Protein AF-A0A6A8G2B7-F1 (afdb_monomer_lite)

pLDDT: mean 93.0, std 5.1, range [70.31, 98.25]

InterPro domains:
  IPR003447 FemABX peptidyl transferase [PF02388] (2-217)
  IPR003447 FemABX peptidyl transferase [PS51191] (1-218)
  IPR016181 Acyl-CoA N-acyltransferase [SSF55729] (2-139)
  IPR016181 Acyl-CoA N-acyltransferase [SSF55729] (141-216)
  IPR050644 Peptidoglycan Glycine Bridge Synthesis [PTHR36174] (3-217)

Secondary structure (DSSP, 8-state):
-HHHHHHHHHTS-EEEEEEE-TTS-EEEEEEEEEEEETTTEEEEE-TT--EE-TT-HHHHHHHHHHHHHHHHHTTEEEEE-------EEE-TT--EEEE--THHHHHHHHTTT--------S--SSS--S-------TT--HHHHHHHS-HHHHHHHHHHHHTTEEEEEEPSTTHHHHHHHHHHHHHHHT-----HHHHHHHHHHHGGG--EEEEEE-

Structure (mmCIF, N/CA/C/O backbone):
data_AF-A0A6A8G2B7-F1
#
_entry.id   AF-A0A6A8G2B7-F1
#
loop_
_atom_site.group_PDB
_atom_site.id
_atom_site.type_symbol
_atom_site.label_atom_id
_atom_site.label_alt_id
_atom_site.label_comp_id
_atom_site.label_asym_id
_atom_site.label_entity_id
_atom_site.label_seq_id
_atom_site.pdbx_PDB_ins_code
_atom_site.Cartn_x
_atom_site.Cartn_y
_atom_site.Cartn_z
_atom_site.occupancy
_atom_site.B_iso_or_equiv
_atom_site.auth_seq_id
_atom_site.auth_comp_id
_atom_site.auth_asym_id
_atom_site.auth_atom_id
_atom_site.pdbx_PDB_model_num
ATOM 1 N N . MET A 1 1 ? -7.094 8.440 -4.771 1.00 77.88 1 MET A N 1
ATOM 2 C CA . MET A 1 1 ? -7.099 9.815 -5.342 1.00 77.88 1 MET A CA 1
ATOM 3 C C . MET A 1 1 ? -6.749 10.874 -4.299 1.00 77.88 1 MET A C 1
ATOM 5 O O . MET A 1 1 ? -6.189 11.907 -4.629 1.00 77.88 1 MET A O 1
ATOM 9 N N . GLU A 1 2 ? -7.046 10.606 -3.037 1.00 87.94 2 GLU A N 1
ATOM 10 C CA . GLU A 1 2 ? -6.889 11.454 -1.861 1.00 87.94 2 GLU A CA 1
ATOM 11 C C . GLU A 1 2 ? -5.441 11.920 -1.690 1.00 87.94 2 GLU A C 1
ATOM 13 O O . GLU A 1 2 ? -5.176 13.119 -1.672 1.00 87.94 2 GLU A O 1
ATOM 18 N N . LEU A 1 3 ? -4.489 10.978 -1.682 1.00 83.19 3 LEU A N 1
ATOM 19 C CA . LEU A 1 3 ? -3.063 11.292 -1.575 1.00 83.19 3 LEU A CA 1
ATOM 20 C C . LEU A 1 3 ? -2.560 12.153 -2.745 1.00 83.19 3 LEU A C 1
ATOM 22 O O . LEU A 1 3 ? -1.784 13.080 -2.525 1.00 83.19 3 LEU A O 1
ATOM 26 N N . TYR A 1 4 ? -3.022 11.875 -3.970 1.00 89.56 4 TYR A N 1
ATOM 27 C CA . TYR A 1 4 ? -2.704 12.679 -5.155 1.00 89.56 4 TYR A CA 1
ATOM 28 C C . TYR A 1 4 ? -3.208 14.117 -4.994 1.00 89.56 4 TYR A C 1
ATOM 30 O O . TYR A 1 4 ? -2.426 15.059 -5.106 1.00 89.56 4 TYR A O 1
ATOM 38 N N . ASN A 1 5 ? -4.490 14.281 -4.657 1.00 90.44 5 ASN A N 1
ATOM 39 C CA . ASN A 1 5 ? -5.112 15.588 -4.457 1.00 90.44 5 ASN A CA 1
ATOM 40 C C . ASN A 1 5 ? -4.405 16.379 -3.348 1.00 90.44 5 ASN A C 1
ATOM 42 O O . ASN A 1 5 ? -4.110 17.559 -3.521 1.00 90.44 5 ASN A O 1
ATOM 46 N N . TYR A 1 6 ? -4.086 15.723 -2.231 1.00 88.06 6 TYR A N 1
ATOM 47 C CA . TYR A 1 6 ? -3.381 16.338 -1.111 1.00 88.06 6 TYR A CA 1
ATOM 48 C C . TYR A 1 6 ? -1.980 16.821 -1.502 1.00 88.06 6 TYR A C 1
ATOM 50 O O . TYR A 1 6 ? -1.646 17.989 -1.311 1.00 88.06 6 TYR A O 1
ATOM 58 N N . ARG A 1 7 ? -1.162 15.942 -2.093 1.00 85.69 7 ARG A N 1
ATOM 59 C CA . ARG A 1 7 ? 0.214 16.271 -2.499 1.00 85.69 7 ARG A CA 1
ATOM 60 C C . ARG A 1 7 ? 0.252 17.365 -3.560 1.00 85.69 7 ARG A C 1
ATOM 62 O O . ARG A 1 7 ? 1.120 18.236 -3.497 1.00 85.69 7 ARG A O 1
ATOM 69 N N . ASN A 1 8 ? -0.707 17.360 -4.485 1.00 87.50 8 ASN A N 1
ATOM 70 C CA . ASN A 1 8 ? -0.773 18.372 -5.531 1.00 87.50 8 ASN A CA 1
ATOM 71 C C . ASN A 1 8 ? -1.335 19.710 -5.073 1.00 87.50 8 ASN A C 1
ATOM 73 O O . ASN A 1 8 ? -0.942 20.724 -5.632 1.00 87.50 8 ASN A O 1
ATOM 77 N N . LYS A 1 9 ? -2.165 19.743 -4.027 1.00 86.75 9 LYS A N 1
ATOM 78 C CA . LYS A 1 9 ? -2.567 21.000 -3.385 1.00 86.75 9 LYS A CA 1
ATOM 79 C C . LYS A 1 9 ? -1.389 21.710 -2.707 1.00 86.75 9 LYS A C 1
ATOM 81 O O 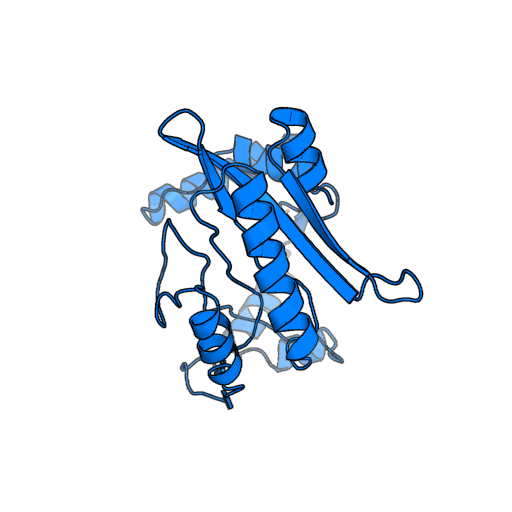. LYS A 1 9 ? -1.404 22.930 -2.606 1.00 86.75 9 LYS A O 1
ATOM 86 N N . ILE A 1 10 ? -0.407 20.954 -2.212 1.00 79.94 10 ILE A N 1
ATOM 87 C CA . ILE A 1 10 ? 0.711 21.505 -1.435 1.00 79.94 10 ILE A CA 1
ATOM 88 C C . ILE A 1 10 ? 1.881 21.881 -2.344 1.00 79.94 10 ILE A C 1
ATOM 90 O O . ILE A 1 10 ? 2.272 23.041 -2.368 1.00 79.94 10 ILE A O 1
ATOM 94 N N . ASN A 1 11 ? 2.420 20.918 -3.100 1.00 80.88 11 ASN A N 1
ATOM 95 C CA . ASN A 1 11 ? 3.683 21.103 -3.829 1.00 80.88 11 ASN A CA 1
ATOM 96 C C . ASN A 1 11 ? 3.643 20.654 -5.301 1.00 80.88 11 ASN A C 1
ATOM 98 O O . ASN A 1 11 ? 4.672 20.710 -5.967 1.00 80.88 11 ASN A O 1
ATOM 102 N N . HIS A 1 12 ? 2.503 20.185 -5.826 1.00 80.50 12 HIS A N 1
ATOM 103 C CA . HIS A 1 12 ? 2.426 19.582 -7.173 1.00 80.50 12 HIS A CA 1
ATOM 104 C C . HIS A 1 12 ? 3.392 18.393 -7.384 1.00 80.50 12 HIS A C 1
ATOM 106 O O . HIS A 1 12 ? 3.916 18.175 -8.474 1.00 80.50 12 HIS A O 1
ATOM 112 N N . GLU A 1 13 ? 3.623 17.614 -6.323 1.00 88.44 13 GLU A N 1
ATOM 113 C CA . GLU A 1 13 ? 4.613 16.527 -6.267 1.00 88.44 13 GLU A CA 1
ATOM 114 C C . GLU A 1 13 ? 4.018 15.127 -6.511 1.00 88.44 13 GLU A C 1
ATOM 116 O O . GLU A 1 13 ? 4.661 14.122 -6.206 1.00 88.44 13 GLU A O 1
ATOM 121 N N . ALA A 1 14 ? 2.784 15.015 -7.004 1.00 93.94 14 ALA A N 1
ATOM 122 C CA . ALA A 1 14 ? 2.148 13.732 -7.289 1.00 93.94 14 ALA A CA 1
ATOM 123 C C . ALA A 1 14 ? 1.690 13.614 -8.743 1.00 93.94 14 ALA A C 1
ATOM 125 O O . ALA A 1 14 ? 1.138 14.538 -9.336 1.00 93.94 14 ALA A O 1
ATOM 126 N N . HIS A 1 15 ? 1.860 12.417 -9.294 1.00 95.38 15 HIS A N 1
ATOM 127 C CA . HIS A 1 15 ? 1.539 12.093 -10.678 1.00 95.38 15 HIS A CA 1
ATOM 128 C C . HIS A 1 15 ? 0.676 10.841 -10.723 1.00 95.38 15 HIS A C 1
ATOM 130 O O . HIS A 1 15 ? 0.899 9.901 -9.962 1.00 95.38 15 HIS A O 1
ATOM 136 N N . ILE A 1 16 ? -0.284 10.809 -11.641 1.00 95.50 16 ILE A N 1
ATOM 137 C CA . ILE A 1 16 ? -1.000 9.585 -11.994 1.00 95.50 16 ILE A CA 1
ATOM 138 C C . ILE A 1 16 ? -0.600 9.241 -13.417 1.00 95.50 16 ILE A C 1
ATOM 140 O O . ILE A 1 16 ? -0.826 10.019 -14.341 1.00 95.50 16 ILE A O 1
ATOM 144 N N . VAL A 1 17 ? 0.006 8.071 -13.575 1.00 96.69 17 VAL A N 1
ATOM 145 C CA . VAL A 1 17 ? 0.370 7.515 -14.877 1.00 96.69 17 VAL A CA 1
ATOM 146 C C . VAL A 1 17 ? -0.381 6.208 -15.086 1.00 96.69 17 VAL A C 1
ATOM 148 O O . VAL A 1 17 ? -0.750 5.531 -14.127 1.00 96.69 17 VAL A O 1
ATOM 151 N N . GLY A 1 18 ? -0.622 5.844 -16.338 1.00 97.19 18 GLY A N 1
ATOM 152 C CA . GLY A 1 18 ? -1.352 4.631 -16.667 1.00 97.19 18 GLY A CA 1
ATOM 153 C C . GLY A 1 18 ? -1.225 4.263 -18.133 1.00 97.19 18 GLY A C 1
ATOM 154 O O . GLY A 1 18 ? -0.723 5.045 -18.939 1.00 97.19 18 GLY A O 1
ATOM 155 N N . VAL A 1 19 ? -1.686 3.062 -18.460 1.00 98.19 19 VAL A N 1
ATOM 156 C CA . VAL A 1 19 ? -1.744 2.551 -19.831 1.00 98.19 19 VAL A CA 1
ATOM 157 C C . VAL A 1 19 ? -3.198 2.330 -20.184 1.00 98.19 19 VAL A C 1
ATOM 159 O O . VAL A 1 19 ? -3.960 1.785 -19.381 1.00 98.19 19 VAL A O 1
ATOM 162 N N . LYS A 1 20 ? -3.567 2.756 -21.388 1.00 98.12 20 LYS A N 1
ATOM 163 C CA . LYS A 1 20 ? -4.867 2.470 -21.974 1.00 98.12 20 LYS A CA 1
ATOM 164 C C . LYS A 1 20 ? -4.712 1.539 -23.164 1.00 98.12 20 LYS A C 1
ATOM 166 O O . LYS A 1 20 ? -3.722 1.641 -23.884 1.00 98.12 20 LYS A O 1
ATOM 171 N N . ASN A 1 21 ? -5.673 0.645 -23.346 1.00 96.38 21 ASN A N 1
ATOM 172 C CA . ASN A 1 21 ? -5.757 -0.176 -24.550 1.00 96.38 21 ASN A CA 1
ATOM 173 C C . ASN A 1 21 ? -6.402 0.607 -25.713 1.00 96.38 21 ASN A C 1
ATOM 175 O O . ASN A 1 21 ? -6.828 1.753 -25.550 1.00 96.38 21 ASN A O 1
ATOM 179 N N . ASP A 1 22 ? -6.530 -0.036 -26.874 1.00 96.25 22 ASP A N 1
ATOM 180 C CA . ASP A 1 22 ? -7.120 0.563 -28.082 1.00 96.25 22 ASP A CA 1
ATOM 181 C C . ASP A 1 22 ? -8.599 0.956 -27.913 1.00 96.25 22 ASP A C 1
ATOM 183 O O . ASP A 1 22 ? -9.113 1.805 -28.638 1.00 96.25 22 ASP A O 1
ATOM 187 N N . LYS A 1 23 ? -9.286 0.380 -26.919 1.00 97.38 23 LYS A N 1
ATOM 188 C CA . LYS A 1 23 ? -10.662 0.727 -26.537 1.00 97.38 23 LYS A CA 1
ATOM 189 C C . LYS A 1 23 ? -10.731 1.890 -25.541 1.00 97.38 23 LYS A C 1
ATOM 191 O O . LYS A 1 23 ? -11.810 2.197 -25.043 1.00 97.38 23 LYS A O 1
ATOM 196 N N . ASN A 1 24 ? -9.603 2.548 -25.254 1.00 96.69 24 ASN A N 1
ATOM 197 C CA . ASN A 1 24 ? -9.477 3.642 -24.286 1.00 96.69 24 ASN A CA 1
ATOM 198 C C . ASN A 1 24 ? -9.749 3.217 -22.822 1.00 96.69 24 ASN A C 1
ATOM 200 O O . ASN A 1 24 ? -9.959 4.071 -21.956 1.00 96.69 24 ASN A O 1
ATOM 204 N N . GLU A 1 25 ? -9.702 1.914 -22.527 1.00 97.81 25 GLU A N 1
ATOM 205 C CA . GLU A 1 25 ? -9.871 1.350 -21.183 1.00 97.81 25 GLU A CA 1
ATOM 206 C C . GLU A 1 25 ? -8.531 1.354 -20.440 1.00 97.81 25 GLU A C 1
ATOM 208 O O . GLU A 1 25 ? -7.495 1.022 -21.016 1.00 97.81 25 GLU A O 1
ATOM 213 N N . VAL A 1 26 ? -8.533 1.717 -19.155 1.00 97.75 26 VAL A N 1
ATOM 214 C CA . VAL A 1 26 ? -7.319 1.731 -18.323 1.00 97.75 26 VAL A CA 1
ATOM 215 C C . VAL A 1 26 ? -6.954 0.300 -17.923 1.00 97.75 26 VAL A C 1
ATOM 217 O O . VAL A 1 26 ? -7.686 -0.331 -17.169 1.00 97.75 26 VAL A O 1
ATOM 220 N N . ILE A 1 27 ? -5.803 -0.185 -18.395 1.00 98.00 27 ILE A N 1
ATOM 221 C CA . ILE A 1 27 ? -5.295 -1.546 -18.131 1.00 98.00 27 ILE A CA 1
ATOM 222 C C . ILE A 1 27 ? -4.102 -1.572 -17.164 1.00 98.00 27 ILE A C 1
ATOM 224 O O . ILE A 1 27 ? -3.706 -2.630 -16.686 1.00 98.00 27 ILE A O 1
ATOM 228 N N . ALA A 1 28 ? -3.530 -0.408 -16.853 1.00 98.06 28 ALA A N 1
ATOM 229 C CA . ALA A 1 28 ? -2.538 -0.242 -15.797 1.00 98.06 28 ALA A CA 1
ATOM 230 C C . ALA A 1 28 ? -2.607 1.173 -15.220 1.00 98.06 28 ALA A C 1
ATOM 232 O O . ALA A 1 28 ? -2.871 2.128 -15.955 1.00 98.06 28 ALA A O 1
ATOM 233 N N . ALA A 1 29 ? -2.315 1.326 -13.929 1.00 97.62 29 ALA A N 1
ATOM 234 C CA . ALA A 1 29 ? -2.273 2.621 -13.257 1.00 97.62 29 ALA A CA 1
ATOM 235 C C . ALA A 1 29 ? -1.215 2.658 -12.146 1.00 97.62 29 ALA A C 1
ATOM 237 O O . ALA A 1 29 ? -0.922 1.654 -11.495 1.00 97.62 29 ALA A O 1
ATOM 238 N N . CYS A 1 30 ? -0.648 3.834 -11.891 1.00 97.38 30 CYS A N 1
ATOM 239 C CA . CYS A 1 30 ? 0.284 4.051 -10.795 1.00 97.38 30 CYS A CA 1
ATOM 240 C C . CYS A 1 30 ? 0.201 5.484 -10.277 1.00 97.38 30 CYS A C 1
ATOM 242 O O . CYS A 1 30 ? 0.243 6.442 -11.052 1.00 97.38 30 CYS A O 1
ATOM 244 N N . LEU A 1 31 ? 0.113 5.608 -8.953 1.00 96.00 31 LEU A N 1
ATOM 245 C CA . LEU A 1 31 ? 0.344 6.857 -8.249 1.00 96.00 31 LEU A CA 1
ATOM 246 C C . LEU A 1 31 ? 1.841 6.982 -7.972 1.00 96.00 31 LEU A C 1
ATOM 248 O O . LEU A 1 31 ? 2.428 6.120 -7.325 1.00 96.00 31 LEU A O 1
ATOM 252 N N . LEU A 1 32 ? 2.439 8.074 -8.425 1.00 96.38 32 LEU A N 1
ATOM 253 C CA . LEU A 1 32 ? 3.822 8.413 -8.135 1.00 96.38 32 LEU A CA 1
ATOM 254 C C . LEU A 1 32 ? 3.858 9.661 -7.265 1.00 96.38 32 LEU A C 1
ATOM 256 O O . LEU A 1 32 ? 3.094 10.597 -7.495 1.00 96.38 32 LEU A O 1
ATOM 260 N N . THR A 1 33 ? 4.789 9.711 -6.321 1.00 95.19 33 THR A N 1
ATOM 261 C CA . THR A 1 33 ? 5.226 10.982 -5.733 1.00 95.19 33 THR A CA 1
ATOM 262 C C . THR A 1 33 ? 6.669 11.253 -6.092 1.00 95.19 33 THR A C 1
ATOM 264 O O . THR A 1 33 ? 7.461 10.316 -6.194 1.00 95.19 33 THR A O 1
ATOM 267 N N . GLU A 1 34 ? 7.019 12.522 -6.210 1.00 94.81 34 GLU A N 1
ATOM 268 C CA . GLU A 1 34 ? 8.389 12.985 -6.383 1.00 94.81 34 GLU A CA 1
ATOM 269 C C . GLU A 1 34 ? 8.889 13.734 -5.148 1.00 94.81 34 GLU A C 1
ATOM 271 O O . GLU A 1 34 ? 8.115 14.304 -4.383 1.00 94.81 34 GLU A O 1
ATOM 276 N N . ALA A 1 35 ? 10.205 13.735 -4.961 1.00 92.44 35 ALA A N 1
ATOM 277 C CA . ALA A 1 35 ? 10.870 14.592 -3.993 1.00 92.44 35 ALA A CA 1
ATOM 278 C C . ALA A 1 35 ? 12.220 15.062 -4.541 1.00 92.44 35 ALA A C 1
ATOM 280 O O . ALA A 1 35 ? 12.931 14.329 -5.236 1.00 92.44 35 ALA A O 1
ATOM 281 N N . ARG A 1 36 ? 12.562 16.316 -4.238 1.00 93.25 36 ARG A N 1
ATOM 282 C CA . ARG A 1 36 ? 13.746 17.003 -4.765 1.00 93.25 36 ARG A CA 1
ATOM 283 C C . ARG A 1 36 ? 15.037 16.447 -4.162 1.00 93.25 36 ARG A C 1
ATOM 285 O O . ARG A 1 36 ? 15.159 16.305 -2.949 1.00 93.25 36 ARG A O 1
ATOM 292 N N . ILE A 1 37 ? 16.027 16.213 -5.017 1.00 92.69 37 ILE A N 1
ATOM 293 C CA . ILE A 1 37 ? 17.406 15.846 -4.666 1.00 92.69 37 ILE A CA 1
ATOM 294 C C . ILE A 1 37 ? 18.384 16.646 -5.530 1.00 92.69 37 ILE A C 1
ATOM 296 O O . ILE A 1 37 ? 18.026 17.138 -6.597 1.00 92.69 37 ILE A O 1
ATOM 300 N N . PHE A 1 38 ? 19.623 16.817 -5.065 1.00 89.44 38 PHE A N 1
ATOM 301 C CA . PHE A 1 38 ? 20.698 17.486 -5.819 1.00 89.44 38 PHE A CA 1
ATOM 302 C C . PHE A 1 38 ? 20.264 18.780 -6.531 1.00 89.44 38 PHE A C 1
ATOM 304 O O . PHE A 1 38 ? 20.442 18.947 -7.735 1.00 89.44 38 PHE A O 1
ATOM 311 N N . LYS A 1 39 ? 19.662 19.702 -5.772 1.00 87.75 39 LYS A N 1
ATOM 312 C CA . LYS A 1 39 ? 19.135 21.006 -6.211 1.00 87.75 39 LYS A CA 1
ATOM 313 C C . LYS A 1 39 ? 18.062 21.002 -7.297 1.00 87.75 39 LYS A C 1
ATOM 315 O O . LYS A 1 39 ? 17.189 21.831 -7.182 1.00 87.75 39 LYS A O 1
ATOM 320 N N . PHE A 1 40 ? 18.056 20.211 -8.355 1.00 89.94 40 PHE A N 1
ATOM 321 C CA . PHE A 1 40 ? 17.006 20.310 -9.395 1.00 89.94 40 PHE A CA 1
ATOM 322 C C . PHE A 1 40 ? 16.578 18.961 -9.958 1.00 89.94 40 PHE A C 1
ATOM 324 O O . PHE A 1 40 ? 15.692 18.901 -10.813 1.00 89.94 40 PHE A O 1
ATOM 331 N N . TYR A 1 41 ? 17.194 17.900 -9.453 1.00 96.00 41 TYR A N 1
ATOM 332 C CA . TYR A 1 41 ? 16.825 16.534 -9.732 1.00 96.00 41 TYR A CA 1
ATOM 333 C C . TYR A 1 41 ? 15.768 16.050 -8.745 1.00 96.00 41 TYR A C 1
ATOM 335 O O . TYR A 1 41 ? 15.458 16.705 -7.745 1.00 96.00 41 TYR A O 1
ATOM 343 N N . LYS A 1 42 ? 15.193 14.891 -9.044 1.00 96.12 42 LYS A N 1
ATOM 344 C CA . LYS A 1 42 ? 14.145 14.282 -8.232 1.00 96.12 42 LYS A CA 1
ATOM 345 C C . LYS A 1 42 ? 14.391 12.789 -8.084 1.00 96.12 42 LYS A C 1
ATOM 347 O O . LYS A 1 42 ? 15.037 12.178 -8.935 1.00 96.12 42 LYS A O 1
ATOM 352 N N . TYR A 1 43 ? 13.860 12.193 -7.030 1.00 95.88 43 TYR A N 1
ATOM 353 C CA . TYR A 1 43 ? 13.559 10.765 -7.035 1.00 95.88 43 TYR A CA 1
ATOM 354 C C . TYR A 1 43 ? 12.050 10.576 -6.983 1.00 95.88 43 TYR A C 1
ATOM 356 O O . TYR A 1 43 ? 11.325 11.458 -6.521 1.00 95.88 43 TYR A O 1
ATOM 364 N N . PHE A 1 44 ? 11.592 9.430 -7.472 1.00 96.94 44 PHE A N 1
ATOM 365 C CA . PHE A 1 44 ? 10.179 9.073 -7.495 1.00 96.94 44 PHE A CA 1
ATOM 366 C C . PHE A 1 44 ? 9.911 7.832 -6.646 1.00 96.94 44 PHE A C 1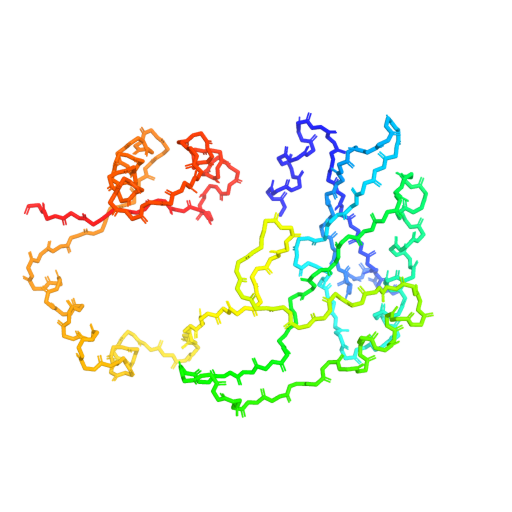
ATOM 368 O O . PHE A 1 44 ? 10.805 7.014 -6.419 1.00 96.94 44 PHE A O 1
ATOM 375 N N . TYR A 1 45 ? 8.669 7.671 -6.203 1.00 95.88 45 TYR A N 1
ATOM 376 C CA . TYR A 1 45 ? 8.220 6.511 -5.438 1.00 95.88 45 TYR A CA 1
ATOM 377 C C . TYR A 1 45 ? 6.792 6.112 -5.824 1.00 95.88 45 TYR A C 1
ATOM 379 O O . TYR A 1 45 ? 5.938 6.988 -5.972 1.00 95.88 45 TYR A O 1
ATOM 387 N N . SER A 1 46 ? 6.547 4.808 -6.003 1.00 94.94 46 SER A N 1
ATOM 388 C CA . SER A 1 46 ? 5.293 4.269 -6.554 1.00 94.94 46 SER A CA 1
ATOM 389 C C . SER A 1 46 ? 4.226 3.861 -5.538 1.00 94.94 46 SER A C 1
ATOM 391 O O . SER A 1 46 ? 3.156 3.421 -5.957 1.00 94.94 46 SER A O 1
ATOM 393 N N . HIS A 1 47 ? 4.491 3.981 -4.230 1.00 90.38 47 HIS A N 1
ATOM 394 C CA . HIS A 1 47 ? 3.535 3.695 -3.147 1.00 90.38 47 HIS A CA 1
ATOM 395 C C . HIS A 1 47 ? 2.742 2.394 -3.343 1.00 90.38 47 HIS A C 1
ATOM 397 O O . HIS A 1 47 ? 1.526 2.434 -3.523 1.00 90.38 47 HIS A O 1
ATOM 403 N N . ARG A 1 48 ? 3.410 1.234 -3.324 1.00 93.06 48 ARG A N 1
ATOM 404 C CA . ARG A 1 48 ? 2.796 -0.091 -3.566 1.00 93.06 48 ARG A CA 1
ATOM 405 C C . ARG A 1 48 ? 2.272 -0.338 -4.985 1.00 93.06 48 ARG A C 1
ATOM 407 O O . ARG A 1 48 ? 1.741 -1.413 -5.264 1.00 93.06 48 ARG A O 1
ATOM 414 N N . GLY A 1 49 ? 2.432 0.617 -5.896 1.00 94.06 49 GLY A N 1
ATOM 415 C CA . GLY A 1 49 ? 2.167 0.452 -7.320 1.00 94.06 49 GLY A CA 1
ATOM 416 C C . GLY A 1 49 ? 3.383 -0.061 -8.106 1.00 94.06 49 GLY A C 1
ATOM 417 O O . GLY A 1 49 ? 4.476 -0.185 -7.548 1.00 94.06 49 GLY A O 1
ATOM 418 N N . PRO A 1 50 ? 3.228 -0.291 -9.420 1.00 96.62 50 PRO A N 1
ATOM 419 C CA . PRO A 1 50 ? 2.007 -0.074 -10.198 1.00 96.62 50 PRO A CA 1
ATOM 420 C C . PRO A 1 50 ? 0.967 -1.193 -10.031 1.00 96.62 50 PRO A C 1
ATOM 422 O O . PRO A 1 50 ? 1.307 -2.329 -9.698 1.00 96.62 50 PRO A O 1
ATOM 425 N N . LEU A 1 51 ? -0.297 -0.850 -10.293 1.00 96.62 51 LEU A N 1
ATOM 426 C CA . LEU A 1 51 ? -1.427 -1.773 -10.385 1.00 96.62 51 LEU A CA 1
ATOM 427 C C . LEU A 1 51 ? -1.630 -2.156 -11.852 1.00 96.62 51 LEU A C 1
ATOM 429 O O . LEU A 1 51 ? -1.990 -1.309 -12.671 1.00 96.62 51 LEU A O 1
ATOM 433 N N . LEU A 1 52 ? -1.359 -3.416 -12.176 1.00 96.06 52 LEU A N 1
ATOM 434 C CA . LEU A 1 52 ? -1.502 -4.010 -13.504 1.00 96.06 52 LEU A CA 1
ATOM 435 C C . LEU A 1 52 ? -1.533 -5.536 -13.378 1.00 96.06 52 LEU A C 1
ATOM 437 O O . LEU A 1 52 ? -1.199 -6.073 -12.319 1.00 96.06 52 LEU A O 1
ATOM 441 N N . ASP A 1 53 ? -1.911 -6.226 -14.451 1.00 95.06 53 ASP A N 1
ATOM 442 C CA . ASP A 1 53 ? -1.814 -7.683 -14.501 1.00 95.06 53 ASP A CA 1
ATOM 443 C C . ASP A 1 53 ? -0.353 -8.121 -14.678 1.00 95.06 53 ASP A C 1
ATOM 445 O O . ASP A 1 53 ? 0.245 -7.962 -15.742 1.00 95.06 53 ASP A O 1
ATOM 449 N N . TYR A 1 54 ? 0.233 -8.674 -13.615 1.00 93.56 54 TYR A N 1
ATOM 450 C CA . TYR A 1 54 ? 1.617 -9.143 -13.623 1.00 93.56 54 TYR A CA 1
ATOM 451 C C . TYR A 1 54 ? 1.817 -10.482 -14.345 1.00 93.56 54 TYR A C 1
ATOM 453 O O . TYR A 1 54 ? 2.965 -10.878 -14.560 1.00 93.56 54 TYR A O 1
ATOM 461 N N . PHE A 1 55 ? 0.737 -11.158 -14.751 1.00 91.50 55 PHE A N 1
ATOM 462 C CA . PHE A 1 55 ? 0.807 -12.314 -15.644 1.00 91.50 55 PHE A CA 1
ATOM 463 C C . PHE A 1 55 ? 0.964 -11.899 -17.115 1.00 91.50 55 PHE A C 1
ATOM 465 O O . PHE A 1 55 ? 1.527 -12.660 -17.905 1.00 91.50 55 PHE A O 1
ATOM 472 N N . ASP A 1 56 ? 0.571 -10.675 -17.485 1.00 94.88 56 ASP A N 1
ATOM 473 C CA . ASP A 1 56 ? 0.838 -10.115 -18.810 1.00 94.88 56 ASP A CA 1
ATOM 474 C C . ASP A 1 56 ? 2.254 -9.517 -18.877 1.00 94.88 56 ASP A C 1
ATOM 476 O O . ASP A 1 56 ? 2.498 -8.326 -18.661 1.00 94.88 56 ASP A O 1
ATOM 480 N N . ALA A 1 57 ? 3.223 -10.360 -19.236 1.00 92.81 57 ALA A N 1
ATOM 481 C CA . ALA A 1 57 ? 4.619 -9.953 -19.372 1.00 92.81 57 ALA A CA 1
ATOM 482 C C . ALA A 1 57 ? 4.834 -8.804 -20.381 1.00 92.81 57 ALA A C 1
ATOM 484 O O . ALA A 1 57 ? 5.773 -8.017 -20.216 1.00 92.81 57 ALA A O 1
ATOM 485 N N . LYS A 1 58 ? 3.989 -8.683 -21.419 1.00 94.94 58 LYS A N 1
ATOM 486 C CA . LYS A 1 58 ? 4.102 -7.594 -22.402 1.00 94.94 58 LYS A CA 1
ATOM 487 C C . LYS A 1 58 ? 3.690 -6.276 -21.762 1.00 94.94 58 LYS A C 1
ATOM 489 O O . LYS A 1 58 ? 4.446 -5.309 -21.870 1.00 94.94 58 LYS A O 1
ATOM 494 N N . LEU A 1 59 ? 2.559 -6.259 -21.056 1.00 96.94 59 LEU A N 1
ATOM 495 C CA . LEU A 1 59 ? 2.086 -5.083 -20.330 1.00 96.94 59 LEU A CA 1
ATOM 496 C C . LEU A 1 59 ? 3.074 -4.657 -19.242 1.00 96.94 59 LEU A C 1
ATOM 498 O O . LEU A 1 59 ? 3.418 -3.479 -19.174 1.00 96.94 59 LEU A O 1
ATOM 502 N N . VAL A 1 60 ? 3.588 -5.596 -18.441 1.00 96.44 60 VAL A N 1
ATOM 503 C CA . VAL A 1 60 ? 4.585 -5.294 -17.399 1.00 96.44 60 VAL A CA 1
ATOM 504 C C . VAL A 1 60 ? 5.825 -4.651 -18.029 1.00 96.44 60 VAL A C 1
ATOM 506 O O . VAL A 1 60 ? 6.249 -3.570 -17.624 1.00 96.44 60 VAL A O 1
ATOM 509 N N . CYS A 1 61 ? 6.410 -5.285 -19.049 1.00 96.25 61 CYS A N 1
ATOM 510 C CA . CYS A 1 61 ? 7.616 -4.774 -19.701 1.00 96.25 61 CYS A CA 1
ATOM 511 C C . CYS A 1 61 ? 7.382 -3.395 -20.335 1.00 96.25 61 CYS A C 1
ATOM 513 O O . CYS A 1 61 ? 8.223 -2.504 -20.201 1.00 96.25 61 CYS A O 1
ATOM 515 N N . TYR A 1 62 ? 6.235 -3.205 -20.992 1.00 97.50 62 TYR A N 1
ATOM 516 C CA . TYR A 1 62 ? 5.839 -1.923 -21.567 1.00 97.50 62 TYR A CA 1
ATOM 517 C C . TYR A 1 62 ? 5.713 -0.842 -20.488 1.00 97.50 62 TYR A C 1
ATOM 519 O O . TYR A 1 62 ? 6.376 0.191 -20.580 1.00 97.50 62 TYR A O 1
ATOM 527 N N . PHE A 1 63 ? 4.940 -1.107 -19.431 1.00 98.25 63 PHE A N 1
ATOM 528 C CA . PHE A 1 63 ? 4.689 -0.155 -18.353 1.00 98.25 63 PHE A CA 1
ATOM 529 C C . PHE A 1 63 ? 5.990 0.331 -17.717 1.00 98.25 63 PHE A C 1
ATOM 531 O O . PHE A 1 63 ? 6.217 1.532 -17.613 1.00 98.25 63 PHE A O 1
ATOM 538 N N . PHE A 1 64 ? 6.873 -0.589 -17.321 1.00 98.12 64 PHE A N 1
ATOM 539 C CA . PHE A 1 64 ? 8.120 -0.230 -16.647 1.00 98.12 64 PHE A CA 1
ATOM 540 C C . PHE A 1 64 ? 9.120 0.474 -17.583 1.00 98.12 64 PHE A C 1
ATOM 542 O O . PHE A 1 64 ? 9.849 1.359 -17.141 1.00 98.12 64 PHE A O 1
ATOM 549 N N . LYS A 1 65 ? 9.133 0.165 -18.889 1.00 98.00 65 LYS A N 1
ATOM 550 C CA . LYS A 1 65 ? 9.945 0.915 -19.865 1.00 98.00 65 LYS A CA 1
ATOM 551 C C . LYS A 1 65 ? 9.452 2.350 -20.042 1.00 98.00 65 LYS A C 1
ATOM 553 O O . LYS A 1 65 ? 10.260 3.279 -20.015 1.00 98.00 65 LYS A O 1
ATOM 558 N N . GLU A 1 66 ? 8.147 2.536 -20.222 1.00 98.25 66 GLU A N 1
ATOM 559 C CA . GLU A 1 66 ? 7.556 3.871 -20.362 1.00 98.25 66 GLU A CA 1
ATOM 560 C C . GLU A 1 66 ? 7.648 4.668 -19.059 1.00 98.25 66 GLU A C 1
ATOM 562 O O . GLU A 1 66 ? 7.910 5.872 -19.089 1.00 98.25 66 GLU A O 1
ATOM 567 N N . LEU A 1 67 ? 7.549 3.995 -17.910 1.00 98.19 67 LEU A N 1
ATOM 568 C CA . LEU A 1 67 ? 7.797 4.6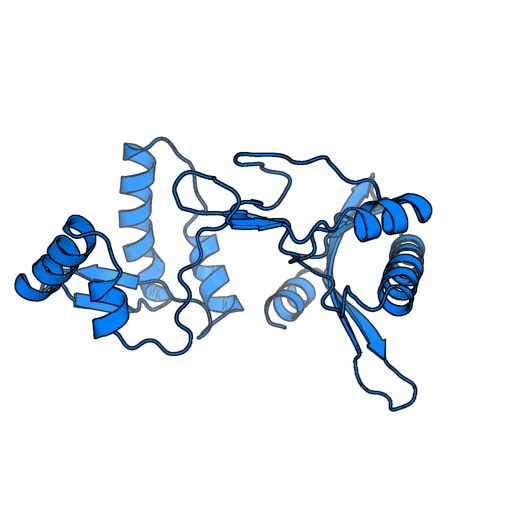01 -16.609 1.00 98.19 67 LEU A CA 1
ATOM 569 C C . LEU A 1 67 ? 9.216 5.172 -16.546 1.00 98.19 67 LEU A C 1
ATOM 571 O O . LEU A 1 67 ? 9.363 6.359 -16.282 1.00 98.19 67 LEU A O 1
ATOM 575 N N . SER A 1 68 ? 10.258 4.399 -16.868 1.00 97.62 68 SER A N 1
ATOM 576 C CA . SER A 1 68 ? 11.639 4.909 -16.897 1.00 97.62 68 SER A CA 1
ATOM 577 C C . SER A 1 68 ? 11.806 6.146 -17.791 1.00 97.62 68 SER A C 1
ATOM 579 O O . SER A 1 68 ? 12.473 7.106 -17.396 1.00 97.62 68 SER A O 1
ATOM 581 N N . LYS A 1 69 ? 11.157 6.180 -18.965 1.00 97.94 69 LYS A N 1
ATOM 582 C CA . LYS A 1 69 ? 11.163 7.361 -19.851 1.00 97.94 69 LYS A CA 1
ATOM 583 C C . LYS A 1 69 ? 10.475 8.565 -19.208 1.00 97.94 69 LYS A C 1
ATOM 585 O O . LYS A 1 69 ? 10.995 9.679 -19.284 1.00 97.94 69 LYS A O 1
ATOM 590 N N . PHE A 1 70 ? 9.329 8.351 -18.560 1.00 97.94 70 PHE A N 1
ATOM 591 C CA . PHE A 1 70 ? 8.616 9.389 -17.821 1.00 97.94 70 PHE A CA 1
ATOM 592 C C . PHE A 1 70 ? 9.489 9.974 -16.703 1.00 97.94 70 PHE A C 1
ATOM 594 O O . PHE A 1 70 ? 9.597 11.195 -16.589 1.00 97.94 70 PHE A O 1
ATOM 601 N N . ILE A 1 71 ? 10.166 9.125 -15.924 1.00 97.06 71 ILE A N 1
ATOM 602 C CA . ILE A 1 71 ? 11.073 9.552 -14.849 1.00 97.06 71 ILE A CA 1
ATOM 603 C C . ILE A 1 71 ? 12.218 10.399 -15.406 1.00 97.06 71 ILE A C 1
ATOM 605 O O . ILE A 1 71 ? 12.451 11.507 -14.921 1.00 97.06 71 ILE A O 1
ATOM 609 N N . TYR A 1 72 ? 12.873 9.936 -16.472 1.00 96.44 72 TYR A N 1
ATOM 610 C CA . TYR A 1 72 ? 13.959 10.671 -17.119 1.00 96.44 72 TYR A CA 1
ATOM 611 C C . TYR A 1 72 ? 13.51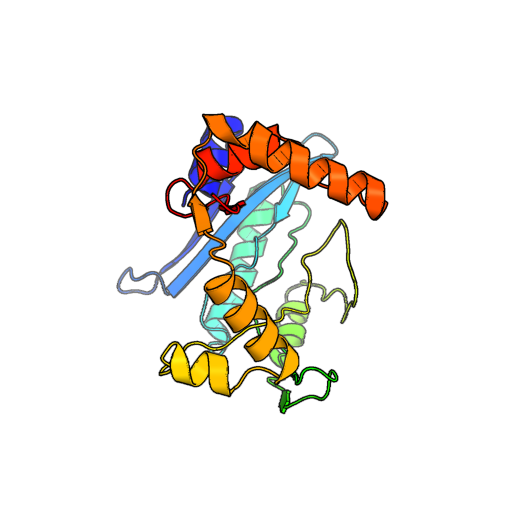2 12.053 -17.624 1.00 96.44 72 TYR A C 1
ATOM 613 O O . TYR A 1 72 ? 14.137 13.068 -17.307 1.00 96.44 72 TYR A O 1
ATOM 621 N N . LYS A 1 73 ? 12.375 12.124 -18.334 1.00 97.06 73 LYS A N 1
ATOM 622 C CA . LYS A 1 73 ? 11.809 13.384 -18.854 1.00 97.06 73 LYS A CA 1
ATOM 623 C C . LYS A 1 73 ? 11.502 14.398 -17.743 1.00 97.06 73 LYS A C 1
ATOM 625 O O . LYS A 1 73 ? 11.591 15.601 -17.972 1.00 97.06 73 LYS A O 1
ATOM 630 N N . ASN A 1 74 ? 11.189 13.923 -16.537 1.00 95.62 74 ASN A N 1
ATOM 631 C CA . ASN A 1 74 ? 10.871 14.751 -15.373 1.00 95.62 74 ASN A CA 1
ATOM 632 C C . ASN A 1 74 ? 12.071 14.996 -14.435 1.00 95.62 74 ASN A C 1
ATOM 634 O O . ASN A 1 74 ? 11.879 15.326 -13.263 1.00 95.62 74 ASN A O 1
ATOM 638 N N . ARG A 1 75 ? 13.313 14.877 -14.938 1.00 96.19 75 ARG A N 1
ATOM 639 C CA . ARG A 1 75 ? 14.563 15.073 -14.168 1.00 96.19 75 ARG A CA 1
ATOM 640 C C . ARG A 1 75 ? 14.700 14.110 -12.980 1.00 96.19 75 ARG A C 1
ATOM 642 O O . ARG A 1 75 ? 15.313 14.443 -11.963 1.00 96.19 75 ARG A O 1
ATOM 649 N N . GLY A 1 76 ? 14.112 12.923 -13.092 1.00 97.06 76 GLY A N 1
ATOM 650 C CA . GLY A 1 76 ? 14.261 11.861 -12.111 1.00 97.06 76 GLY A CA 1
ATOM 651 C C . GLY A 1 76 ? 15.607 11.150 -12.250 1.00 97.06 76 GLY A C 1
ATOM 652 O O . GLY A 1 76 ? 16.002 10.779 -13.351 1.00 97.06 76 GLY A O 1
ATOM 653 N N . VAL A 1 77 ? 16.304 10.952 -11.131 1.00 96.88 77 VAL A N 1
ATOM 654 C CA . VAL A 1 77 ? 17.574 10.202 -11.062 1.00 96.88 77 VAL A CA 1
ATOM 655 C C . VAL A 1 77 ? 17.305 8.716 -10.869 1.00 96.88 77 VAL A C 1
ATOM 657 O O . VAL A 1 77 ? 17.959 7.880 -11.481 1.00 96.88 77 VAL A O 1
ATOM 660 N N . PHE A 1 78 ? 16.334 8.382 -10.018 1.00 96.00 78 PHE A N 1
ATOM 661 C CA . PHE A 1 78 ? 15.887 7.014 -9.790 1.00 96.00 78 PHE A CA 1
ATOM 662 C C . PHE A 1 78 ? 14.423 6.987 -9.345 1.00 96.00 78 PHE A C 1
ATOM 664 O O . PHE A 1 78 ? 13.851 8.003 -8.935 1.00 96.00 78 PHE A O 1
ATOM 671 N N . ILE A 1 79 ? 13.832 5.798 -9.403 1.00 96.94 79 ILE A N 1
ATOM 672 C CA . ILE A 1 79 ? 12.512 5.505 -8.857 1.00 96.94 79 ILE A CA 1
ATOM 673 C C . ILE A 1 79 ? 12.597 4.303 -7.914 1.00 96.94 79 ILE A C 1
ATOM 675 O O . ILE A 1 79 ? 13.274 3.318 -8.207 1.00 96.94 79 ILE A O 1
ATOM 679 N N . LEU A 1 80 ? 11.896 4.390 -6.787 1.00 96.12 80 LEU A N 1
ATOM 680 C CA . LEU A 1 80 ? 11.635 3.266 -5.896 1.00 96.12 80 LEU A CA 1
ATOM 681 C C . LEU A 1 80 ? 10.282 2.657 -6.261 1.00 96.12 80 LEU A C 1
ATOM 683 O O . LEU A 1 80 ? 9.279 3.370 -6.321 1.00 96.12 80 LEU A O 1
ATOM 687 N N . VAL A 1 81 ? 10.271 1.348 -6.514 1.00 95.88 81 VAL A N 1
ATOM 688 C CA . VAL A 1 81 ? 9.060 0.607 -6.878 1.00 95.88 81 VAL A CA 1
ATOM 689 C C . VAL A 1 81 ? 8.908 -0.610 -5.977 1.00 95.88 81 VAL A C 1
ATOM 691 O O . VAL A 1 81 ? 9.836 -1.407 -5.849 1.00 95.88 81 VAL A O 1
ATOM 694 N N . ASP A 1 82 ? 7.746 -0.744 -5.348 1.00 94.25 82 ASP A N 1
ATOM 695 C CA . ASP A 1 82 ? 7.444 -1.775 -4.355 1.00 94.25 82 ASP A CA 1
ATOM 696 C C . ASP A 1 82 ? 6.050 -2.397 -4.577 1.00 94.25 82 ASP A C 1
ATOM 698 O O . ASP A 1 82 ? 5.202 -2.361 -3.684 1.00 94.25 82 ASP A O 1
ATOM 702 N N . PRO A 1 83 ? 5.792 -2.972 -5.765 1.00 94.56 83 PRO A N 1
ATOM 703 C CA . PRO A 1 83 ? 4.454 -3.367 -6.179 1.00 94.56 83 PRO A CA 1
ATOM 704 C C . PRO A 1 83 ? 3.830 -4.374 -5.215 1.00 94.56 83 PRO A C 1
ATOM 706 O O . PRO A 1 83 ? 4.525 -5.215 -4.638 1.00 94.56 83 PRO A O 1
ATOM 709 N N . TYR A 1 84 ? 2.509 -4.305 -5.057 1.00 93.12 84 TYR A N 1
ATOM 710 C CA . TYR A 1 84 ? 1.763 -5.162 -4.137 1.00 93.12 84 TYR A CA 1
ATOM 711 C C . TYR A 1 84 ? 1.580 -6.593 -4.674 1.00 93.12 84 TYR A C 1
ATOM 713 O O . TYR A 1 84 ? 0.477 -7.037 -4.978 1.00 93.12 84 TYR A O 1
ATOM 721 N N . LEU A 1 85 ? 2.698 -7.310 -4.804 1.00 92.94 85 LEU A N 1
ATOM 722 C CA . LEU A 1 85 ? 2.773 -8.698 -5.243 1.00 92.94 85 LEU A CA 1
ATOM 723 C C . LEU A 1 85 ? 3.079 -9.623 -4.069 1.00 92.94 85 LEU A C 1
ATOM 725 O O . LEU A 1 85 ? 4.017 -9.402 -3.299 1.00 92.94 85 LEU A O 1
ATOM 729 N N . ILE A 1 86 ? 2.307 -10.701 -3.964 1.00 93.94 86 ILE A N 1
ATOM 730 C CA . ILE A 1 86 ? 2.533 -11.738 -2.961 1.00 93.94 86 ILE A CA 1
ATOM 731 C C . ILE A 1 86 ? 3.641 -12.659 -3.471 1.00 93.94 86 ILE A C 1
ATOM 733 O O . ILE A 1 86 ? 3.516 -13.264 -4.530 1.00 93.94 86 ILE A O 1
ATOM 737 N N . GLU A 1 87 ? 4.723 -12.782 -2.704 1.00 94.50 87 GLU A N 1
ATOM 738 C CA . GLU A 1 87 ? 5.795 -13.743 -2.998 1.00 94.50 87 GLU A CA 1
ATOM 739 C C . GLU A 1 87 ? 5.506 -15.107 -2.366 1.00 94.50 87 GLU A C 1
ATOM 741 O O . GLU A 1 87 ? 5.543 -16.139 -3.032 1.00 94.50 87 GLU A O 1
ATOM 746 N N . ASN A 1 88 ? 5.177 -15.114 -1.073 1.00 95.44 88 ASN A N 1
ATOM 747 C CA . ASN A 1 88 ? 4.850 -16.322 -0.327 1.00 95.44 88 ASN A CA 1
ATOM 748 C C . ASN A 1 88 ? 3.640 -16.076 0.570 1.00 95.44 88 ASN A C 1
ATOM 750 O O . ASN A 1 88 ? 3.596 -15.072 1.279 1.00 95.44 88 ASN A O 1
ATOM 754 N N . LEU A 1 89 ? 2.721 -17.037 0.599 1.00 96.75 89 LEU A N 1
ATOM 755 C CA . LEU A 1 89 ? 1.758 -17.191 1.681 1.00 96.75 89 LEU A CA 1
ATOM 756 C C . LEU A 1 89 ? 2.394 -18.055 2.769 1.00 96.75 89 LEU A C 1
ATOM 758 O O . LEU A 1 89 ? 2.976 -19.102 2.464 1.00 96.75 89 LEU A O 1
ATOM 762 N N . ARG A 1 90 ? 2.292 -17.622 4.023 1.00 96.00 90 ARG A N 1
ATOM 763 C CA . ARG A 1 90 ? 2.894 -18.309 5.167 1.00 96.00 90 ARG A CA 1
ATOM 764 C C . ARG A 1 90 ? 1.888 -18.502 6.288 1.00 96.00 90 ARG A C 1
ATOM 766 O O . ARG A 1 90 ? 0.945 -17.725 6.399 1.00 96.00 90 ARG A O 1
ATOM 773 N N . ASP A 1 91 ? 2.116 -19.529 7.098 1.00 94.56 91 ASP A N 1
ATOM 774 C CA . ASP A 1 91 ? 1.420 -19.691 8.372 1.00 94.56 91 ASP A CA 1
ATOM 775 C C . ASP A 1 91 ? 2.022 -18.775 9.457 1.00 94.56 91 ASP A C 1
ATOM 777 O O . ASP A 1 91 ? 3.028 -18.090 9.240 1.00 94.56 91 ASP A O 1
ATOM 781 N N . ALA A 1 92 ? 1.416 -18.779 10.648 1.00 90.19 92 ALA A N 1
ATOM 782 C CA . ALA A 1 92 ? 1.877 -17.993 11.795 1.00 90.19 92 ALA A CA 1
ATOM 783 C C . ALA A 1 92 ? 3.286 -18.385 12.293 1.00 90.19 92 ALA A C 1
ATOM 785 O O . ALA A 1 92 ? 3.942 -17.589 12.958 1.00 90.19 92 ALA A O 1
ATOM 786 N N . ASN A 1 93 ? 3.776 -19.578 11.935 1.00 93.12 93 ASN A N 1
ATOM 787 C CA . ASN A 1 93 ? 5.125 -20.053 12.254 1.00 93.12 93 ASN A CA 1
ATOM 788 C C . ASN A 1 93 ? 6.144 -19.702 11.155 1.00 93.12 93 ASN A C 1
ATOM 790 O O . ASN A 1 93 ? 7.297 -20.132 11.207 1.00 93.12 93 ASN A O 1
ATOM 794 N N . GLY A 1 94 ? 5.727 -18.960 10.125 1.00 92.62 94 GLY A N 1
ATOM 795 C CA . GLY A 1 94 ? 6.569 -18.564 9.003 1.00 92.62 94 GLY A CA 1
ATOM 796 C C . GLY A 1 94 ? 6.800 -19.662 7.963 1.00 92.62 94 GLY A C 1
ATOM 797 O O . GLY A 1 94 ? 7.579 -19.442 7.027 1.00 92.62 94 GLY A O 1
ATOM 798 N N . ARG A 1 95 ? 6.133 -20.819 8.063 1.00 96.19 95 ARG A N 1
ATOM 799 C CA . ARG A 1 95 ? 6.240 -21.903 7.075 1.00 96.19 95 ARG A CA 1
ATOM 800 C C . ARG A 1 95 ? 5.507 -21.507 5.803 1.00 96.19 95 ARG A C 1
ATOM 802 O O . ARG A 1 95 ? 4.427 -20.929 5.858 1.00 96.19 95 ARG A O 1
ATOM 809 N N . ILE A 1 96 ? 6.098 -21.802 4.647 1.00 96.75 96 ILE A N 1
ATOM 810 C CA . ILE A 1 96 ? 5.503 -21.467 3.348 1.00 96.75 96 ILE A CA 1
ATOM 811 C C . ILE A 1 96 ? 4.344 -22.425 3.072 1.00 96.75 96 ILE A C 1
ATOM 813 O O . ILE A 1 96 ? 4.554 -23.625 2.941 1.00 96.75 96 ILE A O 1
ATOM 817 N N . ILE A 1 97 ? 3.140 -21.870 2.949 1.00 97.12 97 ILE A N 1
ATOM 818 C CA . ILE A 1 97 ? 1.933 -22.577 2.502 1.00 97.12 97 ILE A CA 1
ATOM 819 C C . ILE A 1 97 ? 1.880 -22.580 0.972 1.00 97.12 97 ILE A C 1
ATOM 821 O O . ILE A 1 97 ? 1.544 -23.583 0.351 1.00 97.12 97 ILE A O 1
ATOM 825 N N . LYS A 1 98 ? 2.216 -21.442 0.351 1.00 97.25 98 LYS A N 1
ATOM 826 C CA . LYS A 1 98 ? 2.201 -21.274 -1.106 1.00 97.25 98 LYS A CA 1
ATOM 827 C C . LYS A 1 98 ? 3.301 -20.324 -1.548 1.00 97.25 98 LYS A C 1
ATOM 829 O O . LYS A 1 98 ? 3.445 -19.245 -0.979 1.00 97.25 98 LYS A O 1
ATOM 834 N N . ASN A 1 99 ? 4.031 -20.708 -2.587 1.00 95.31 99 ASN A N 1
ATOM 835 C CA . ASN A 1 99 ? 5.040 -19.878 -3.233 1.00 95.31 99 ASN A CA 1
ATOM 836 C C . ASN A 1 99 ? 4.529 -19.459 -4.619 1.00 95.31 99 ASN A C 1
ATOM 838 O O . ASN A 1 99 ? 4.158 -20.318 -5.417 1.00 95.31 99 ASN A O 1
ATOM 842 N N . TYR A 1 100 ? 4.482 -18.154 -4.884 1.00 92.88 100 TYR A N 1
ATOM 843 C CA . TYR A 1 100 ? 4.063 -17.601 -6.177 1.00 92.88 100 TYR A CA 1
ATOM 844 C C . TYR A 1 100 ? 5.232 -17.432 -7.156 1.00 92.88 100 TYR A C 1
ATOM 846 O O . TYR A 1 100 ? 5.003 -17.336 -8.356 1.00 92.88 100 TYR A O 1
ATOM 854 N N . ASN A 1 101 ? 6.472 -17.452 -6.657 1.00 88.56 101 ASN A N 1
ATOM 855 C CA . ASN A 1 101 ? 7.719 -17.384 -7.413 1.00 88.56 101 ASN A CA 1
ATOM 856 C C . ASN A 1 101 ? 7.744 -16.250 -8.451 1.00 88.56 101 ASN A C 1
ATOM 858 O O . ASN A 1 101 ? 7.733 -16.480 -9.663 1.00 88.56 101 ASN A O 1
ATOM 862 N N . ASN A 1 102 ? 7.890 -15.007 -7.987 1.00 91.88 102 ASN A N 1
ATOM 863 C CA . ASN A 1 102 ? 7.975 -13.846 -8.877 1.00 91.88 102 ASN A CA 1
ATOM 864 C C . ASN A 1 102 ? 9.372 -13.663 -9.511 1.00 91.88 102 ASN A C 1
ATOM 866 O O . ASN A 1 102 ? 9.704 -12.581 -10.006 1.00 91.88 102 ASN A O 1
ATOM 870 N N . SER A 1 103 ? 10.220 -14.702 -9.536 1.00 92.06 103 SER A N 1
ATOM 871 C CA . SER A 1 103 ? 11.590 -14.609 -10.067 1.00 92.06 103 SER A CA 1
ATOM 872 C C . SER A 1 103 ? 11.641 -14.209 -11.544 1.00 92.06 103 SER A C 1
ATOM 874 O O . SER A 1 103 ? 12.581 -13.531 -11.965 1.00 92.06 103 SER A O 1
ATOM 876 N N . VAL A 1 104 ? 10.625 -14.581 -12.329 1.00 90.62 104 VAL A N 1
ATOM 877 C CA . VAL A 1 104 ? 10.494 -14.179 -13.737 1.00 90.62 104 VAL A CA 1
ATOM 878 C C . VAL A 1 104 ? 10.332 -12.664 -13.849 1.00 90.62 104 VAL A C 1
ATOM 880 O O . VAL A 1 104 ? 11.035 -12.038 -14.642 1.00 90.62 104 VAL A O 1
ATOM 883 N N . ILE A 1 105 ? 9.481 -12.066 -13.008 1.00 93.00 105 ILE A N 1
ATOM 884 C CA . ILE A 1 105 ? 9.262 -10.615 -12.962 1.00 93.00 105 ILE A CA 1
ATOM 885 C C . ILE A 1 105 ? 10.560 -9.915 -12.563 1.00 93.00 105 ILE A C 1
ATOM 887 O O . ILE A 1 105 ? 11.002 -9.008 -13.262 1.00 93.00 105 ILE A O 1
ATOM 891 N N . VAL A 1 106 ? 11.230 -10.383 -11.505 1.00 94.56 106 VAL A N 1
ATOM 892 C CA . VAL A 1 106 ? 12.511 -9.815 -11.051 1.00 94.56 106 VAL A CA 1
ATOM 893 C C . VAL A 1 106 ? 13.563 -9.839 -12.163 1.00 94.56 106 VAL A C 1
ATOM 895 O O . VAL A 1 106 ? 14.203 -8.823 -12.428 1.00 94.56 106 VAL A O 1
ATOM 898 N N . LYS A 1 107 ? 13.726 -10.971 -12.859 1.00 94.81 107 LYS A N 1
ATOM 899 C CA . LYS A 1 107 ? 14.678 -11.097 -13.975 1.00 94.81 107 LYS A CA 1
ATOM 900 C C . LYS A 1 107 ? 14.310 -10.186 -15.144 1.00 94.81 107 LYS A C 1
ATOM 902 O O . LYS A 1 107 ? 15.190 -9.564 -15.733 1.00 94.81 107 LYS A O 1
ATOM 907 N N . MET A 1 108 ? 13.028 -10.114 -15.493 1.00 94.12 108 MET A N 1
ATOM 908 C CA . MET A 1 108 ? 12.536 -9.270 -16.579 1.00 94.12 108 MET A CA 1
ATOM 909 C C . MET A 1 108 ? 12.776 -7.787 -16.287 1.00 94.12 108 MET A C 1
ATOM 911 O O . MET A 1 108 ? 13.322 -7.088 -17.137 1.00 94.12 108 MET A O 1
ATOM 915 N N . LEU A 1 109 ? 12.432 -7.329 -15.082 1.00 96.25 109 LEU A N 1
ATOM 916 C CA . LEU A 1 109 ? 12.671 -5.957 -14.637 1.00 96.25 109 LEU A CA 1
ATOM 917 C C . LEU A 1 109 ? 14.177 -5.646 -14.553 1.00 96.25 109 LEU A C 1
ATOM 919 O O . LEU A 1 109 ? 14.609 -4.575 -14.980 1.00 96.25 109 LEU A O 1
ATOM 923 N N . GLY A 1 110 ? 14.995 -6.613 -14.126 1.00 96.94 110 GLY A N 1
ATOM 924 C CA . GLY A 1 110 ? 16.457 -6.508 -14.139 1.00 96.94 110 GLY A CA 1
ATOM 925 C C . GLY A 1 110 ? 17.036 -6.234 -15.529 1.00 96.94 110 GLY A C 1
ATOM 926 O O . GLY A 1 110 ? 17.895 -5.367 -15.677 1.00 96.94 110 GLY A O 1
ATOM 927 N N . LYS A 1 111 ? 16.516 -6.892 -16.575 1.00 96.00 111 LYS A N 1
ATOM 928 C CA . LYS A 1 111 ? 16.950 -6.670 -17.971 1.00 96.00 111 LYS A CA 1
ATOM 929 C C . LYS A 1 111 ? 16.670 -5.256 -18.491 1.00 96.00 111 LYS A C 1
ATOM 931 O O . LYS A 1 111 ? 17.268 -4.862 -19.487 1.00 96.00 111 LYS A O 1
ATOM 936 N N . ILE A 1 112 ? 15.765 -4.512 -17.856 1.00 95.50 112 ILE A N 1
ATOM 937 C CA . ILE A 1 112 ? 15.407 -3.136 -18.234 1.00 95.50 112 ILE A CA 1
ATOM 938 C C . ILE A 1 112 ? 15.865 -2.099 -17.193 1.00 95.50 112 ILE A C 1
ATOM 940 O O . ILE A 1 112 ? 15.396 -0.964 -17.215 1.00 95.50 112 ILE A O 1
ATOM 944 N N . GLY A 1 113 ? 16.794 -2.475 -16.304 1.00 96.31 113 GLY A N 1
ATOM 945 C CA . GLY A 1 113 ? 17.501 -1.552 -15.410 1.00 96.31 113 GLY A CA 1
ATOM 946 C C . GLY A 1 113 ? 16.946 -1.428 -13.987 1.00 96.31 113 GLY A C 1
ATOM 947 O O . GLY A 1 113 ? 17.467 -0.630 -13.213 1.00 96.31 113 GLY A O 1
ATOM 948 N N . TYR A 1 114 ? 15.928 -2.206 -13.604 1.00 97.44 114 TYR A N 1
ATOM 949 C CA . TYR A 1 114 ? 15.400 -2.194 -12.235 1.00 97.44 114 TYR A CA 1
ATOM 950 C C . TYR A 1 114 ? 16.148 -3.187 -11.341 1.00 97.44 114 TYR A C 1
ATOM 952 O O . TYR A 1 114 ? 16.157 -4.392 -11.593 1.00 97.44 114 TYR A O 1
ATOM 960 N N . LEU A 1 115 ? 16.737 -2.689 -10.254 1.00 96.25 115 LEU A N 1
ATOM 961 C CA . LEU A 1 115 ? 17.523 -3.492 -9.318 1.00 96.25 115 LEU A CA 1
ATOM 962 C C . LEU A 1 115 ? 16.688 -3.947 -8.113 1.00 96.25 115 LEU A C 1
ATOM 964 O O . LEU A 1 115 ? 16.289 -3.134 -7.275 1.00 96.25 115 LEU A O 1
ATOM 968 N N . HIS A 1 116 ? 16.487 -5.260 -7.979 1.00 95.38 116 HIS A N 1
ATOM 969 C CA . HIS A 1 116 ? 15.850 -5.839 -6.795 1.00 95.38 116 HIS A CA 1
ATOM 970 C C . HIS A 1 116 ? 16.761 -5.721 -5.564 1.00 95.38 116 HIS A C 1
ATOM 972 O O . HIS A 1 116 ? 17.906 -6.164 -5.584 1.00 95.38 116 HIS A O 1
ATOM 978 N N . GLN A 1 117 ? 16.228 -5.176 -4.469 1.00 92.88 117 GLN A N 1
ATOM 979 C CA . GLN A 1 117 ? 16.973 -4.874 -3.234 1.00 92.88 117 GLN A CA 1
ATOM 980 C C . GLN A 1 117 ? 17.157 -6.088 -2.294 1.00 92.88 117 GLN A C 1
ATOM 982 O O . GLN A 1 117 ? 17.472 -5.929 -1.118 1.00 92.88 117 GLN A O 1
ATOM 987 N N . GLY A 1 118 ? 16.944 -7.311 -2.787 1.00 91.81 118 GLY A N 1
ATOM 988 C CA . GLY A 1 118 ? 17.018 -8.539 -1.984 1.00 91.81 118 GLY A CA 1
ATOM 989 C C . GLY A 1 118 ? 15.755 -8.804 -1.160 1.00 91.81 118 GLY A C 1
ATOM 990 O O . GLY A 1 118 ? 14.782 -8.067 -1.266 1.00 91.81 118 GLY A O 1
ATOM 991 N N . TYR A 1 119 ? 15.739 -9.887 -0.374 1.00 91.06 119 TYR A N 1
ATOM 992 C CA . TYR A 1 119 ? 14.598 -10.333 0.447 1.00 91.06 119 TYR A CA 1
ATOM 993 C C . TYR A 1 119 ? 14.721 -9.873 1.904 1.00 91.06 119 TYR A C 1
ATOM 995 O O . TYR A 1 119 ? 14.923 -10.679 2.806 1.00 91.06 119 TYR A O 1
ATOM 1003 N N . THR A 1 120 ? 14.634 -8.561 2.127 1.00 90.56 120 THR A N 1
ATOM 1004 C CA . THR A 1 120 ? 14.793 -7.958 3.457 1.00 90.56 120 THR A CA 1
ATOM 1005 C C . THR A 1 120 ? 13.694 -8.370 4.446 1.00 90.56 120 THR A C 1
ATOM 1007 O O . THR A 1 120 ? 12.529 -8.563 4.084 1.00 90.56 120 THR A O 1
ATOM 1010 N N . THR A 1 121 ? 14.079 -8.474 5.718 1.00 89.00 121 THR A N 1
ATOM 1011 C CA . THR A 1 121 ? 13.206 -8.742 6.870 1.00 89.00 121 THR A CA 1
ATOM 1012 C C . THR A 1 121 ? 13.332 -7.621 7.900 1.00 89.00 121 THR A C 1
ATOM 1014 O O . THR A 1 121 ? 14.361 -6.952 7.956 1.00 89.00 121 THR A O 1
ATOM 1017 N N . GLY A 1 122 ? 12.313 -7.444 8.743 1.00 87.38 122 GLY A N 1
ATOM 1018 C CA . GLY A 1 122 ? 12.294 -6.403 9.774 1.00 87.38 122 GLY A CA 1
ATOM 1019 C C . GLY A 1 122 ? 11.837 -5.034 9.265 1.00 87.38 122 GLY A C 1
ATOM 1020 O O . GLY A 1 122 ? 11.354 -4.893 8.138 1.00 87.38 122 GLY A O 1
ATOM 1021 N N . TYR A 1 123 ? 11.956 -4.031 10.133 1.00 85.19 123 TYR A N 1
ATOM 1022 C CA . TYR A 1 123 ? 11.535 -2.660 9.856 1.00 85.19 123 TYR A CA 1
ATOM 1023 C C . TYR A 1 123 ? 12.650 -1.865 9.176 1.00 85.19 123 TYR A C 1
ATOM 1025 O O . TYR A 1 123 ? 13.829 -2.022 9.486 1.00 85.19 123 TYR A O 1
ATOM 1033 N N . SER A 1 124 ? 12.269 -0.998 8.243 1.00 83.44 124 SER A N 1
ATOM 1034 C CA . SER A 1 124 ? 13.186 -0.146 7.493 1.00 83.44 124 SER A CA 1
ATOM 1035 C C . SER A 1 124 ? 12.595 1.247 7.379 1.00 83.44 124 SER A C 1
ATOM 1037 O O . SER A 1 124 ? 11.433 1.405 7.018 1.00 83.44 124 SER A O 1
ATOM 1039 N N . ASN A 1 125 ? 13.425 2.265 7.595 1.00 77.69 125 ASN A N 1
ATOM 1040 C CA . ASN A 1 125 ? 13.028 3.660 7.388 1.00 77.69 125 ASN A CA 1
ATOM 1041 C C . ASN A 1 125 ? 12.967 4.039 5.897 1.00 77.69 125 ASN A C 1
ATOM 1043 O O . ASN A 1 125 ? 12.570 5.149 5.559 1.00 77.69 125 ASN A O 1
ATOM 1047 N N . LYS A 1 126 ? 13.416 3.150 5.000 1.00 77.88 126 LYS A N 1
ATOM 1048 C CA . LYS A 1 126 ? 13.588 3.424 3.564 1.00 77.88 126 LYS A CA 1
ATOM 1049 C C . LYS A 1 126 ? 12.687 2.581 2.661 1.00 77.88 126 LYS A C 1
ATOM 1051 O O . LYS A 1 126 ? 12.634 2.835 1.463 1.00 77.88 126 LYS A O 1
ATOM 1056 N N . SER A 1 127 ? 12.021 1.561 3.198 1.00 83.31 127 SER A N 1
ATOM 1057 C CA . SER A 1 127 ? 11.218 0.620 2.414 1.00 83.31 127 SER A CA 1
ATOM 1058 C C . SER A 1 127 ? 10.000 0.154 3.193 1.00 83.31 127 SER A C 1
ATOM 1060 O O . SER A 1 127 ? 10.051 0.033 4.414 1.00 83.31 127 SER A O 1
ATOM 1062 N N . GLN A 1 128 ? 8.932 -0.189 2.479 1.00 88.12 128 GLN A N 1
ATOM 1063 C CA . GLN A 1 128 ? 7.746 -0.765 3.098 1.00 88.12 128 GLN A CA 1
ATOM 1064 C C . GLN A 1 128 ? 8.020 -2.134 3.723 1.00 88.12 128 GLN A C 1
ATOM 1066 O O . GLN A 1 128 ? 8.861 -2.903 3.247 1.00 88.12 128 GLN A O 1
ATOM 1071 N N . ILE A 1 129 ? 7.249 -2.465 4.762 1.00 91.88 129 ILE A N 1
ATOM 1072 C CA . ILE A 1 129 ? 7.267 -3.800 5.359 1.00 91.88 129 ILE A CA 1
ATOM 1073 C C . ILE A 1 129 ? 6.793 -4.848 4.342 1.00 91.88 129 ILE A C 1
ATOM 1075 O O . ILE A 1 129 ? 5.832 -4.641 3.595 1.00 91.88 129 ILE A O 1
ATOM 1079 N N . ARG A 1 130 ? 7.481 -5.989 4.298 1.00 92.81 130 ARG A N 1
ATOM 1080 C CA . ARG A 1 130 ? 7.209 -7.064 3.326 1.00 92.81 130 ARG A CA 1
ATOM 1081 C C . ARG A 1 130 ? 6.369 -8.208 3.875 1.00 92.81 130 ARG A C 1
ATOM 1083 O O . ARG A 1 130 ? 5.870 -9.017 3.103 1.00 92.81 130 ARG A O 1
ATOM 1090 N N . TRP A 1 131 ? 6.244 -8.273 5.193 1.00 93.00 131 TRP A N 1
ATOM 1091 C CA . TRP A 1 131 ? 5.507 -9.300 5.912 1.00 93.00 131 TRP A CA 1
ATOM 1092 C C . TRP A 1 131 ? 4.266 -8.647 6.504 1.00 93.00 131 TRP A C 1
ATOM 1094 O O . TRP A 1 131 ? 4.379 -7.695 7.273 1.00 93.00 131 TRP A O 1
ATOM 1104 N N . ILE A 1 132 ? 3.092 -9.118 6.091 1.00 93.88 132 ILE A N 1
ATOM 1105 C CA . ILE A 1 132 ? 1.799 -8.571 6.500 1.00 93.88 132 ILE A CA 1
ATOM 1106 C C . ILE A 1 132 ? 0.966 -9.739 7.022 1.00 93.88 132 ILE A C 1
ATOM 1108 O O . ILE A 1 132 ? 0.802 -10.735 6.320 1.00 93.88 132 ILE A O 1
ATOM 1112 N N . SER A 1 133 ? 0.460 -9.614 8.249 1.00 94.19 133 SER A N 1
ATOM 1113 C CA . SER A 1 133 ? -0.546 -10.533 8.781 1.00 94.19 133 SER A CA 1
ATOM 1114 C C . SER A 1 133 ? -1.906 -10.144 8.209 1.00 94.19 133 SER A C 1
ATOM 1116 O O . SER A 1 133 ? -2.327 -8.996 8.358 1.00 94.19 133 SER A O 1
ATOM 1118 N N . VAL A 1 134 ? -2.563 -11.072 7.515 1.00 94.62 134 VAL A N 1
ATOM 1119 C CA . VAL A 1 134 ? -3.844 -10.842 6.836 1.00 94.62 134 VAL A CA 1
ATOM 1120 C C . VAL A 1 134 ? -4.852 -11.867 7.340 1.00 94.62 134 VAL A C 1
ATOM 1122 O O . VAL A 1 134 ? -4.595 -13.067 7.282 1.00 94.62 134 VAL A O 1
ATOM 1125 N N . LEU A 1 135 ? -6.002 -11.389 7.815 1.00 93.69 135 LEU A N 1
ATOM 1126 C CA . LEU A 1 135 ? -7.159 -12.221 8.129 1.00 93.69 135 LEU A CA 1
ATOM 1127 C C . LEU A 1 135 ? -8.093 -12.228 6.915 1.00 93.69 135 LEU A C 1
ATOM 1129 O O . LEU A 1 135 ? -8.640 -11.186 6.558 1.00 93.69 135 LEU A O 1
ATOM 1133 N N . ASP A 1 136 ? -8.256 -13.385 6.275 1.00 93.25 136 ASP A N 1
ATOM 1134 C CA . ASP A 1 136 ? -9.195 -13.538 5.162 1.00 93.25 136 ASP A CA 1
ATOM 1135 C C . ASP A 1 136 ? -10.632 -13.638 5.688 1.00 93.25 136 ASP A C 1
ATOM 1137 O O . ASP A 1 136 ? -10.971 -14.572 6.425 1.00 93.25 136 ASP A O 1
ATOM 1141 N N . LEU A 1 137 ? -11.441 -12.649 5.308 1.00 96.25 137 LEU A N 1
ATOM 1142 C CA . LEU A 1 137 ? -12.846 -12.500 5.690 1.00 96.25 137 LEU A CA 1
ATOM 1143 C C . LEU A 1 137 ? -13.804 -13.066 4.639 1.00 96.25 137 LEU A C 1
ATOM 1145 O O . LEU A 1 137 ? -15.013 -13.082 4.864 1.00 96.25 137 LEU A O 1
ATOM 1149 N N . LYS A 1 138 ? -13.294 -13.476 3.472 1.00 96.00 138 LYS A N 1
ATOM 1150 C CA . LYS A 1 138 ? -14.132 -13.923 2.367 1.00 96.00 138 LYS A CA 1
ATOM 1151 C C . LYS A 1 138 ? -14.982 -15.121 2.798 1.00 96.00 138 LYS A C 1
ATOM 1153 O O . LYS A 1 138 ? -14.461 -16.085 3.351 1.00 96.00 138 LYS A O 1
ATOM 1158 N N . ASP A 1 139 ? -16.282 -15.041 2.521 1.00 96.44 139 ASP A N 1
ATOM 1159 C CA . ASP A 1 139 ? -17.272 -16.092 2.786 1.00 96.44 139 ASP A CA 1
ATOM 1160 C C . ASP A 1 139 ? -17.381 -16.511 4.272 1.00 96.44 139 ASP A C 1
ATOM 1162 O O . ASP A 1 139 ? -17.816 -17.623 4.575 1.00 96.44 139 ASP A O 1
ATOM 1166 N N . LYS A 1 140 ? -17.006 -15.629 5.214 1.00 96.50 140 LYS A N 1
ATOM 1167 C CA . LYS A 1 140 ? -17.075 -15.885 6.664 1.00 96.50 140 LYS A CA 1
ATOM 1168 C C . LYS A 1 140 ? -17.947 -14.865 7.385 1.00 96.50 140 LYS A C 1
ATOM 1170 O O . LYS A 1 140 ? -17.840 -13.664 7.148 1.00 96.50 140 LYS A O 1
ATOM 1175 N N . ASP A 1 141 ? -18.757 -15.352 8.319 1.00 96.56 141 ASP A N 1
ATOM 1176 C CA . ASP A 1 141 ? -19.469 -14.517 9.285 1.00 96.56 141 ASP A CA 1
ATOM 1177 C C . ASP A 1 141 ? -18.658 -14.331 10.584 1.00 96.56 141 ASP A C 1
ATOM 1179 O O . ASP A 1 141 ? -17.606 -14.943 10.795 1.00 96.56 141 ASP A O 1
ATOM 1183 N N . GLU A 1 142 ? -19.148 -13.474 11.482 1.00 94.19 142 GLU A N 1
ATOM 1184 C CA . GLU A 1 142 ? -18.487 -13.189 12.762 1.00 94.19 142 GLU A CA 1
ATOM 1185 C C . GLU A 1 142 ? -18.318 -14.440 13.641 1.00 94.19 142 GLU A C 1
ATOM 1187 O O . GLU A 1 142 ? -17.294 -14.601 14.312 1.00 94.19 142 GLU A O 1
ATOM 1192 N N . ASN A 1 143 ? -19.293 -15.353 13.621 1.00 94.12 143 ASN A N 1
ATOM 1193 C CA . ASN A 1 143 ? -19.253 -16.576 14.419 1.00 94.12 143 ASN A CA 1
ATOM 1194 C C . ASN A 1 143 ? -18.148 -17.517 13.935 1.00 94.12 143 ASN A C 1
ATOM 1196 O O . ASN A 1 143 ? -17.401 -18.070 14.749 1.00 94.12 143 ASN A O 1
ATOM 1200 N N . GLN A 1 144 ? -18.021 -17.676 12.619 1.00 96.06 144 GLN A N 1
ATOM 1201 C CA . GLN A 1 144 ? -16.987 -18.472 11.981 1.00 96.06 144 GLN A CA 1
ATOM 1202 C C . GLN A 1 144 ? -15.604 -17.868 12.243 1.00 96.06 144 GLN A C 1
ATOM 1204 O O . GLN A 1 144 ? -14.702 -18.591 12.668 1.00 96.06 144 GLN A O 1
ATOM 1209 N N . LEU A 1 145 ? -15.451 -16.546 12.108 1.00 95.69 145 LEU A N 1
ATOM 1210 C CA . LEU A 1 145 ? -14.199 -15.851 12.429 1.00 95.69 145 LEU A CA 1
ATOM 1211 C C . LEU A 1 145 ? -13.780 -16.082 13.888 1.00 95.69 145 LEU A C 1
ATOM 1213 O O . LEU A 1 145 ? -12.643 -16.471 14.150 1.00 95.69 145 LEU A O 1
ATOM 1217 N N . LEU A 1 146 ? -14.695 -15.918 14.849 1.00 94.19 146 LEU A N 1
ATOM 1218 C CA . LEU A 1 146 ? -14.413 -16.174 16.268 1.00 94.19 146 LEU A CA 1
ATOM 1219 C C . LEU A 1 146 ? -14.058 -17.641 16.542 1.00 94.19 146 LEU A C 1
ATOM 1221 O O . LEU A 1 146 ? -13.231 -17.937 17.412 1.00 94.19 146 LEU A O 1
ATOM 1225 N N . LYS A 1 147 ? -14.696 -18.578 15.837 1.00 94.38 147 LYS A N 1
ATOM 1226 C CA . LYS A 1 147 ? -14.430 -20.014 15.975 1.00 94.38 147 LYS A CA 1
ATOM 1227 C C . LYS A 1 147 ? -13.032 -20.383 15.473 1.00 94.38 147 LYS A C 1
ATOM 1229 O O . LYS A 1 147 ? -12.382 -21.205 16.115 1.00 94.38 147 LYS A O 1
ATOM 1234 N N . GLU A 1 148 ? -12.580 -19.762 14.385 1.00 94.06 148 GLU A N 1
ATOM 1235 C CA . GLU A 1 148 ? -11.255 -19.969 13.781 1.00 94.06 148 GLU A CA 1
ATOM 1236 C C . GLU A 1 148 ? -10.103 -19.340 14.580 1.00 94.06 148 GLU A C 1
ATOM 1238 O O . GLU A 1 148 ? -8.959 -19.774 14.451 1.00 94.06 148 GLU A O 1
ATOM 1243 N N . MET A 1 149 ? -10.381 -18.347 15.428 1.00 94.06 149 MET A N 1
ATOM 1244 C CA . MET A 1 149 ? -9.375 -17.773 16.322 1.00 94.06 149 MET A CA 1
ATOM 1245 C C . MET A 1 149 ? -8.885 -18.780 17.368 1.00 94.06 149 MET A C 1
ATOM 1247 O O . MET A 1 149 ? -9.631 -19.646 17.844 1.00 94.06 149 MET A O 1
ATOM 1251 N N . GLU A 1 150 ? -7.642 -18.589 17.819 1.00 94.94 150 GLU A N 1
ATOM 1252 C CA . GLU A 1 150 ? -7.119 -19.304 18.981 1.00 94.94 150 GLU A CA 1
ATOM 1253 C C . GLU A 1 150 ? -8.031 -19.134 20.201 1.00 94.94 150 GLU A C 1
ATOM 1255 O O . GLU A 1 150 ? -8.643 -18.082 20.420 1.00 94.94 150 GLU A O 1
ATOM 1260 N N . TYR A 1 151 ? -8.098 -20.179 21.031 1.00 95.50 151 TYR A N 1
ATOM 1261 C CA . TYR A 1 151 ? -8.990 -20.229 22.188 1.00 95.50 151 TYR A CA 1
ATOM 1262 C C . TYR A 1 151 ? -8.846 -19.002 23.097 1.00 95.50 151 TYR A C 1
ATOM 1264 O O . TYR A 1 151 ? -9.853 -18.404 23.484 1.00 95.50 151 TYR A O 1
ATOM 1272 N N . GLN A 1 152 ? -7.607 -18.602 23.404 1.00 96.94 152 GLN A N 1
ATOM 1273 C CA . GLN A 1 152 ? -7.342 -17.465 24.281 1.00 96.94 152 GLN A CA 1
ATOM 1274 C C . GLN A 1 152 ? -7.813 -16.144 23.658 1.00 96.94 152 GLN A C 1
ATOM 1276 O O . GLN A 1 152 ? -8.443 -15.341 24.343 1.00 96.94 152 GLN A O 1
ATOM 1281 N N . THR A 1 153 ? -7.586 -15.947 22.357 1.00 95.69 153 THR A N 1
ATOM 1282 C CA . THR A 1 153 ? -8.058 -14.773 21.609 1.00 95.69 153 THR A CA 1
ATOM 1283 C C . THR A 1 153 ? -9.583 -14.693 21.621 1.00 95.69 153 THR A C 1
ATOM 1285 O O . THR A 1 153 ? -10.140 -13.674 22.030 1.00 95.69 153 THR A O 1
ATOM 1288 N N . ARG A 1 154 ? -10.275 -15.792 21.284 1.00 96.12 154 ARG A N 1
ATOM 1289 C CA . ARG A 1 154 ? -11.744 -15.864 21.342 1.00 96.12 154 ARG A CA 1
ATOM 1290 C C . ARG A 1 154 ? -12.270 -15.577 22.751 1.00 96.12 154 ARG A C 1
ATOM 1292 O O . ARG A 1 154 ? -13.248 -14.847 22.902 1.00 96.12 154 ARG A O 1
ATOM 1299 N N . ARG A 1 155 ? -11.649 -16.155 23.785 1.00 96.75 155 ARG A N 1
ATOM 1300 C CA . ARG A 1 155 ? -12.037 -15.945 25.189 1.00 96.75 155 ARG A CA 1
ATOM 1301 C C . ARG A 1 155 ? -11.874 -14.482 25.603 1.00 96.75 155 ARG A C 1
ATOM 1303 O O . ARG A 1 155 ? -12.782 -13.942 26.227 1.00 96.75 155 ARG A O 1
ATOM 1310 N N . ASN A 1 156 ? -10.762 -13.846 25.239 1.00 97.06 156 ASN A N 1
ATOM 1311 C CA . ASN A 1 156 ? -10.505 -12.441 25.554 1.00 97.06 156 ASN A CA 1
ATOM 1312 C C . ASN A 1 156 ? -11.534 -11.523 24.883 1.00 97.06 156 ASN A C 1
ATOM 1314 O O . ASN A 1 156 ? -12.109 -10.680 25.562 1.00 97.06 156 ASN A O 1
ATOM 1318 N N . ILE A 1 157 ? -11.838 -11.740 23.598 1.00 95.56 157 ILE A N 1
ATOM 1319 C CA . ILE A 1 157 ? -12.857 -10.961 22.876 1.00 95.56 157 ILE A CA 1
ATOM 1320 C C . ILE A 1 157 ? -14.228 -11.093 23.550 1.00 95.56 157 ILE A C 1
ATOM 1322 O O . ILE A 1 157 ? -14.868 -10.085 23.844 1.00 95.56 157 ILE A O 1
ATOM 1326 N N . LYS A 1 158 ? -14.664 -12.324 23.859 1.00 94.81 158 LYS A N 1
ATOM 1327 C CA . LYS A 1 158 ? -15.932 -12.552 24.574 1.00 94.81 158 LYS A CA 1
ATOM 1328 C C . LYS A 1 158 ? -15.950 -11.848 25.927 1.00 94.81 158 LYS A C 1
ATOM 1330 O O . LYS A 1 158 ? -16.934 -11.193 26.254 1.00 94.81 158 LYS A O 1
ATOM 1335 N N . LYS A 1 159 ? -14.843 -11.907 26.675 1.00 95.88 159 LYS A N 1
ATOM 1336 C CA . LYS A 1 159 ? -14.740 -11.235 27.969 1.00 95.88 159 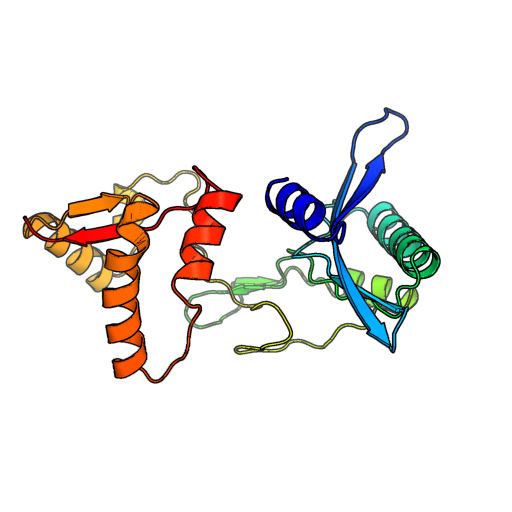LYS A CA 1
ATOM 1337 C C . LYS A 1 159 ? -14.866 -9.718 27.844 1.00 95.88 159 LYS A C 1
ATOM 1339 O O . LYS A 1 159 ? -15.558 -9.120 28.655 1.00 95.88 159 LYS A O 1
ATOM 1344 N N . THR A 1 160 ? -14.241 -9.109 26.835 1.00 95.69 160 THR A N 1
ATOM 1345 C CA . THR A 1 160 ? -14.348 -7.670 26.537 1.00 95.69 160 THR A CA 1
ATOM 1346 C C . THR A 1 160 ? -15.800 -7.249 26.287 1.00 95.69 160 THR A C 1
ATOM 1348 O O . THR A 1 160 ? -16.229 -6.211 26.787 1.00 95.69 160 THR A O 1
ATOM 1351 N N . ILE A 1 161 ? -16.577 -8.082 25.587 1.00 92.94 161 ILE A N 1
ATOM 1352 C CA . ILE A 1 161 ? -18.012 -7.855 25.361 1.00 92.94 161 ILE A CA 1
ATOM 1353 C C . ILE A 1 161 ? -18.802 -7.996 26.673 1.00 92.94 161 ILE A C 1
ATOM 1355 O O . ILE A 1 161 ? -19.611 -7.128 26.991 1.00 92.94 161 ILE A O 1
ATOM 1359 N N . GLU A 1 162 ? -18.546 -9.050 27.456 1.00 94.75 162 GLU A N 1
ATOM 1360 C CA . GLU A 1 162 ? -19.219 -9.307 28.742 1.00 94.75 162 GLU A CA 1
ATOM 1361 C C . GLU A 1 162 ? -19.033 -8.175 29.758 1.00 94.75 162 GLU A C 1
ATOM 1363 O O . GLU A 1 162 ? -19.971 -7.832 30.470 1.00 94.75 162 GLU A O 1
ATOM 1368 N N . ILE A 1 163 ? -17.832 -7.592 29.838 1.00 95.94 163 ILE A N 1
ATOM 1369 C CA . ILE A 1 163 ? -17.540 -6.487 30.767 1.00 95.94 163 ILE A CA 1
ATOM 1370 C C . ILE A 1 163 ? -18.036 -5.126 30.252 1.00 95.94 163 ILE A C 1
ATOM 1372 O O . ILE A 1 163 ? -17.778 -4.105 30.883 1.00 95.94 163 ILE A O 1
ATOM 1376 N N . GLY A 1 164 ? -18.722 -5.096 29.107 1.00 95.81 164 GLY A N 1
ATOM 1377 C CA . GLY A 1 164 ? -19.370 -3.894 28.596 1.00 95.81 164 GLY A CA 1
ATOM 1378 C C . GLY A 1 164 ? -18.440 -2.896 27.906 1.00 95.81 164 GLY A C 1
ATOM 1379 O O . GLY A 1 164 ? -18.839 -1.745 27.741 1.00 95.81 164 GLY A O 1
ATOM 1380 N N . VAL A 1 165 ? -17.242 -3.303 27.465 1.00 96.75 165 VAL A N 1
ATOM 1381 C CA . VAL A 1 165 ? -16.375 -2.417 26.670 1.00 96.75 165 VAL A CA 1
ATOM 1382 C C . VAL A 1 165 ? -17.093 -2.017 25.381 1.00 96.75 165 VAL A C 1
ATOM 1384 O O . VAL A 1 165 ? -17.671 -2.845 24.673 1.00 96.75 165 VAL A O 1
ATOM 1387 N N . LYS A 1 166 ? -17.039 -0.725 25.070 1.00 95.00 166 LYS A N 1
ATOM 1388 C CA . LYS A 1 166 ? -17.552 -0.119 23.844 1.00 95.00 166 LYS A CA 1
ATOM 1389 C C . LYS A 1 166 ? -16.401 0.472 23.044 1.00 95.00 166 LYS A C 1
ATOM 1391 O O . LYS A 1 166 ? -15.359 0.816 23.596 1.00 95.00 166 LYS A O 1
ATOM 1396 N N . VAL A 1 167 ? -16.606 0.573 21.735 1.00 95.25 167 VAL A N 1
ATOM 1397 C CA . VAL A 1 167 ? -15.682 1.236 20.816 1.00 95.25 167 VAL A CA 1
ATOM 1398 C C . VAL A 1 167 ? -16.353 2.504 20.313 1.00 95.25 167 VAL A C 1
ATOM 1400 O O . VAL A 1 167 ? -17.509 2.460 19.892 1.00 95.25 167 VAL A O 1
ATOM 1403 N N . GLU A 1 168 ? -15.637 3.617 20.393 1.00 94.69 168 GLU A N 1
ATOM 1404 C CA . GLU A 1 168 ? -16.087 4.925 19.918 1.00 94.69 168 GLU A CA 1
ATOM 1405 C C . GLU A 1 168 ? -15.214 5.364 18.744 1.00 94.69 168 GLU A C 1
ATOM 1407 O O . GLU A 1 168 ? -13.986 5.229 18.791 1.00 94.69 168 GLU A O 1
ATOM 1412 N N . ASP A 1 169 ? -15.860 5.902 17.712 1.00 95.06 169 ASP A N 1
ATOM 1413 C CA . ASP A 1 169 ? -15.196 6.516 16.567 1.00 95.06 169 ASP A CA 1
ATOM 1414 C C . ASP A 1 169 ? -14.939 7.977 16.900 1.00 95.06 169 ASP A C 1
ATOM 1416 O O . ASP A 1 169 ? -15.856 8.698 17.290 1.00 95.06 169 ASP A O 1
ATOM 1420 N N . LEU A 1 170 ? -13.687 8.400 16.767 1.00 95.00 170 LEU A N 1
ATOM 1421 C CA . LEU A 1 170 ? -13.278 9.742 17.141 1.00 95.00 170 LEU A CA 1
ATOM 1422 C C . LEU A 1 170 ? -13.321 10.688 15.952 1.00 95.00 170 LEU A C 1
ATOM 1424 O O . LEU A 1 170 ? -12.781 10.408 14.875 1.00 95.00 170 LEU A O 1
ATOM 1428 N N . SER A 1 171 ? -13.916 11.847 16.206 1.00 95.19 171 SER A N 1
ATOM 1429 C CA . SER A 1 171 ? -13.816 13.020 15.347 1.00 95.19 171 SER A CA 1
ATOM 1430 C C . SER A 1 171 ? -12.379 13.558 15.306 1.00 95.19 171 SER A C 1
ATOM 1432 O O . SER A 1 171 ? -11.519 13.168 16.104 1.00 95.19 171 SER A O 1
ATOM 1434 N N . ILE A 1 172 ? -12.091 14.463 14.368 1.00 95.00 172 ILE A N 1
ATOM 1435 C CA . ILE A 1 172 ? -10.750 15.050 14.259 1.00 95.00 172 ILE A CA 1
ATOM 1436 C C . ILE A 1 172 ? -10.434 15.957 15.458 1.00 95.00 172 ILE A C 1
ATOM 1438 O O . ILE A 1 172 ? -9.289 16.014 15.914 1.00 95.00 172 ILE A O 1
ATOM 1442 N N . GLU A 1 173 ? -11.451 16.608 16.024 1.00 95.12 173 GLU A N 1
ATOM 1443 C CA . GLU A 1 173 ? -11.367 17.436 17.228 1.00 95.12 173 GLU A CA 1
ATOM 1444 C C . GLU A 1 173 ? -10.929 16.609 18.446 1.00 95.12 173 GLU A C 1
ATOM 1446 O O . GLU A 1 173 ? -10.238 17.106 19.336 1.00 95.12 173 GLU A O 1
ATOM 1451 N N . GLU A 1 174 ? -11.258 15.317 18.452 1.00 95.06 174 GLU A N 1
ATOM 1452 C CA . GLU A 1 174 ? -10.914 14.377 19.516 1.00 95.06 174 GLU A CA 1
ATOM 1453 C C . GLU A 1 174 ? -9.585 13.639 19.294 1.00 95.06 174 GLU A C 1
ATOM 1455 O O . GLU A 1 174 ? -9.208 12.797 20.114 1.00 95.06 174 GLU A O 1
ATOM 1460 N N . THR A 1 175 ? -8.817 13.976 18.250 1.00 94.75 175 THR A N 1
ATOM 1461 C CA . THR A 1 175 ? -7.512 13.338 17.979 1.00 94.75 175 THR A CA 1
ATOM 1462 C C . THR A 1 175 ? -6.578 13.389 19.191 1.00 94.75 175 THR A C 1
ATOM 1464 O O . THR A 1 175 ? -5.864 12.425 19.463 1.00 94.75 175 THR A O 1
ATOM 1467 N N . ASN A 1 176 ? -6.619 14.470 19.980 1.00 94.44 176 ASN A N 1
ATOM 1468 C CA . ASN A 1 176 ? -5.805 14.605 21.190 1.00 94.44 176 ASN A CA 1
ATOM 1469 C C . ASN A 1 176 ? -6.106 13.516 22.241 1.00 94.44 176 ASN A C 1
ATOM 1471 O O . ASN A 1 176 ? -5.196 13.065 22.937 1.00 94.44 176 ASN A O 1
ATOM 1475 N N . ARG A 1 177 ? -7.363 13.055 22.345 1.00 93.62 177 ARG A N 1
ATOM 1476 C CA . ARG A 1 177 ? -7.768 11.981 23.272 1.00 93.62 177 ARG A CA 1
ATOM 1477 C C . ARG A 1 177 ? -7.107 10.657 22.889 1.00 93.62 177 ARG A C 1
ATOM 1479 O O . ARG A 1 177 ? -6.583 9.969 23.761 1.00 93.62 177 ARG A O 1
ATOM 1486 N N . PHE A 1 178 ? -7.078 10.336 21.595 1.00 93.62 178 PHE A N 1
ATOM 1487 C CA . PHE A 1 178 ? -6.320 9.198 21.070 1.00 93.62 178 PHE A CA 1
ATOM 1488 C C . PHE A 1 178 ? -4.815 9.379 21.297 1.00 93.62 178 PHE A C 1
ATOM 1490 O O . PHE A 1 178 ? -4.159 8.485 21.828 1.00 93.62 178 PHE A O 1
ATOM 1497 N N . TYR A 1 179 ? -4.278 10.550 20.947 1.00 92.12 179 TYR A N 1
ATOM 1498 C CA . TYR A 1 179 ? -2.843 10.813 20.993 1.00 92.12 179 TYR A CA 1
ATOM 1499 C C . TYR A 1 179 ? -2.265 10.727 22.412 1.00 92.12 179 TYR A C 1
ATOM 1501 O O . TYR A 1 179 ? -1.190 10.171 22.587 1.00 92.12 179 TYR A O 1
ATOM 1509 N N . LYS A 1 180 ? -2.995 11.161 23.446 1.00 92.00 180 LYS A N 1
ATOM 1510 C CA . LYS A 1 180 ? -2.577 10.986 24.851 1.00 92.00 180 LYS A CA 1
ATOM 1511 C C . LYS A 1 180 ? -2.392 9.517 25.237 1.00 92.00 180 LYS A C 1
ATOM 1513 O O . LYS A 1 180 ? -1.372 9.161 25.819 1.00 92.00 180 LYS A O 1
ATOM 1518 N N . LEU A 1 181 ? -3.354 8.657 24.890 1.00 89.50 181 LEU A N 1
ATOM 1519 C CA . LEU A 1 181 ? -3.245 7.211 25.135 1.00 89.50 181 LEU A CA 1
ATOM 1520 C C . LEU A 1 181 ? -2.087 6.600 24.344 1.00 89.50 181 LEU A C 1
ATOM 1522 O O . LEU A 1 181 ? -1.391 5.709 24.826 1.00 89.50 181 LEU A O 1
ATOM 1526 N N . PHE A 1 182 ? -1.882 7.102 23.131 1.00 87.19 182 PHE A N 1
ATOM 1527 C CA . PHE A 1 182 ? -0.806 6.680 22.257 1.00 87.19 182 PHE A CA 1
ATOM 1528 C C . PHE A 1 182 ? 0.573 7.049 22.830 1.00 87.19 182 PHE A C 1
ATOM 1530 O O . PHE A 1 182 ? 1.424 6.171 22.929 1.00 87.19 182 PHE A O 1
ATOM 1537 N N . GLN A 1 183 ? 0.760 8.279 23.327 1.00 88.56 183 GLN A N 1
ATOM 1538 C CA . GLN A 1 183 ? 1.987 8.737 23.999 1.00 88.56 183 GLN A CA 1
ATOM 1539 C C . GLN A 1 183 ? 2.331 7.903 25.239 1.00 88.56 183 GLN A C 1
ATOM 1541 O O . GLN A 1 183 ? 3.480 7.505 25.415 1.00 88.56 183 GLN A O 1
ATOM 1546 N N . MET A 1 184 ? 1.337 7.551 26.061 1.00 88.62 184 MET A N 1
ATOM 1547 C CA . MET A 1 184 ? 1.558 6.660 27.211 1.00 88.62 184 MET A CA 1
ATOM 1548 C C . MET A 1 184 ? 2.118 5.290 26.784 1.00 88.62 184 MET A C 1
ATOM 1550 O O . MET A 1 184 ? 2.900 4.675 27.512 1.00 88.62 184 MET A O 1
ATOM 1554 N N . ALA A 1 185 ? 1.725 4.789 25.607 1.00 84.81 185 ALA A N 1
ATOM 1555 C CA . ALA A 1 185 ? 2.271 3.553 25.055 1.00 84.81 185 ALA A CA 1
ATOM 1556 C C . ALA A 1 185 ? 3.700 3.741 24.513 1.00 84.81 185 ALA A C 1
ATOM 1558 O O . ALA A 1 185 ? 4.526 2.843 24.692 1.00 84.81 185 ALA A O 1
ATOM 1559 N N . GLU A 1 186 ? 4.013 4.890 23.903 1.00 85.25 186 GLU A N 1
ATOM 1560 C CA . GLU A 1 186 ? 5.376 5.237 23.468 1.00 85.25 186 GLU A CA 1
ATOM 1561 C C . GLU A 1 186 ? 6.362 5.207 24.635 1.00 85.25 186 GLU A C 1
ATOM 1563 O O . GLU A 1 186 ? 7.378 4.516 24.568 1.00 85.25 186 GLU A O 1
ATOM 1568 N N . GLU A 1 187 ? 6.029 5.902 25.728 1.00 85.00 187 GLU A N 1
ATOM 1569 C CA . GLU A 1 187 ? 6.856 5.986 26.937 1.00 85.00 187 GLU A CA 1
ATOM 1570 C C . GLU A 1 187 ? 7.106 4.603 27.544 1.00 85.00 187 GLU A C 1
ATOM 1572 O O . GLU A 1 187 ? 8.222 4.276 27.946 1.00 85.00 187 GLU A O 1
ATOM 1577 N N . LYS A 1 188 ? 6.072 3.757 27.562 1.00 86.31 188 LYS A N 1
ATOM 1578 C CA . LYS A 1 188 ? 6.157 2.402 28.111 1.00 86.31 188 LYS A CA 1
ATOM 1579 C C . LYS A 1 188 ? 7.018 1.464 27.263 1.00 86.31 188 LYS A C 1
ATOM 1581 O O . LYS A 1 188 ? 7.662 0.570 27.813 1.00 86.31 188 LYS A O 1
ATOM 1586 N N . HIS A 1 189 ? 6.975 1.603 25.940 1.00 81.69 189 HIS A N 1
ATOM 1587 C CA . HIS A 1 189 ? 7.573 0.640 25.010 1.00 81.69 189 HIS A CA 1
ATOM 1588 C C . HIS A 1 189 ? 8.849 1.140 24.319 1.00 81.69 189 HIS A C 1
ATOM 1590 O O . HIS A 1 189 ? 9.505 0.351 23.644 1.00 81.69 189 HIS A O 1
ATOM 1596 N N . GLY A 1 190 ? 9.233 2.404 24.516 1.00 75.88 190 GLY A N 1
ATOM 1597 C CA . GLY A 1 190 ? 10.489 2.970 24.021 1.00 75.88 190 GLY A CA 1
ATOM 1598 C C . GLY A 1 190 ? 10.533 3.174 22.503 1.00 75.88 190 GLY A C 1
ATOM 1599 O O . GLY A 1 190 ? 11.614 3.137 21.916 1.00 75.88 190 GLY A O 1
ATOM 1600 N N . PHE A 1 191 ? 9.380 3.368 21.857 1.00 73.56 191 PHE A N 1
ATOM 1601 C CA . PHE A 1 191 ? 9.288 3.640 20.419 1.00 73.56 191 PHE A CA 1
ATOM 1602 C C . PHE A 1 191 ? 8.754 5.051 20.170 1.00 73.56 191 PHE A C 1
ATOM 1604 O O . PHE A 1 191 ? 7.799 5.464 20.817 1.00 73.56 191 PHE A O 1
ATOM 1611 N N . HIS A 1 192 ? 9.340 5.758 19.200 1.00 73.44 192 HIS A N 1
ATOM 1612 C CA . HIS A 1 192 ? 8.810 7.024 18.692 1.00 73.44 192 HIS A CA 1
ATOM 1613 C C . HIS A 1 192 ? 7.928 6.776 17.471 1.00 73.44 192 HIS A C 1
ATOM 1615 O O . HIS A 1 192 ? 8.362 6.170 16.488 1.00 73.44 192 HIS A O 1
ATOM 1621 N N . PHE A 1 193 ? 6.709 7.284 17.516 1.00 73.81 193 PHE A N 1
ATOM 1622 C CA . PHE A 1 193 ? 5.738 7.241 16.441 1.00 73.81 193 PHE A CA 1
ATOM 1623 C C . PHE A 1 193 ? 5.465 8.655 15.906 1.00 73.81 193 PHE A C 1
ATOM 1625 O O . PHE A 1 193 ? 6.193 9.616 16.159 1.00 73.81 193 PHE A O 1
ATOM 1632 N N . MET A 1 194 ? 4.438 8.761 15.062 1.00 85.31 194 MET A N 1
ATOM 1633 C CA . MET A 1 194 ? 4.028 10.013 14.439 1.00 85.31 194 MET A CA 1
ATOM 1634 C C . MET A 1 194 ? 3.315 10.927 15.444 1.00 85.31 194 MET A C 1
ATOM 1636 O O . MET A 1 194 ? 2.592 10.451 16.315 1.00 85.31 194 MET A O 1
ATOM 1640 N N . ASN A 1 195 ? 3.485 12.241 15.291 1.00 90.62 195 ASN A N 1
ATOM 1641 C CA . ASN A 1 195 ? 2.873 13.244 16.166 1.00 90.62 195 ASN A CA 1
ATOM 1642 C C . ASN A 1 195 ? 1.353 13.410 15.934 1.00 90.62 195 ASN A C 1
ATOM 1644 O O . ASN A 1 195 ? 0.794 12.892 14.968 1.00 90.62 195 ASN A O 1
ATOM 1648 N N . GLU A 1 196 ? 0.678 14.177 16.796 1.00 93.25 196 GLU A N 1
ATOM 1649 C CA . GLU A 1 196 ? -0.772 14.432 16.696 1.00 93.25 196 GLU A CA 1
ATOM 1650 C C . GLU A 1 196 ? -1.182 14.988 15.317 1.00 93.25 196 GLU A C 1
ATOM 1652 O O . GLU A 1 196 ? -2.168 14.542 14.725 1.00 93.25 196 GLU A O 1
ATOM 1657 N N . ASP A 1 197 ? -0.386 15.911 14.768 1.00 94.06 197 ASP A N 1
ATOM 1658 C CA . ASP A 1 197 ? -0.640 16.542 13.467 1.00 94.06 197 ASP A CA 1
ATOM 1659 C C . ASP A 1 197 ? -0.660 15.542 12.310 1.00 94.06 197 ASP A C 1
ATOM 1661 O O . ASP A 1 197 ? -1.356 15.754 11.314 1.00 94.06 197 ASP A O 1
ATOM 1665 N N . TYR A 1 198 ? 0.103 14.451 12.407 1.00 92.62 198 TYR A N 1
ATOM 1666 C CA . TYR A 1 198 ? 0.050 13.380 11.422 1.00 92.62 198 TYR A CA 1
ATOM 1667 C C . TYR A 1 198 ? -1.328 12.719 11.407 1.00 92.62 198 TYR A C 1
ATOM 1669 O O . TYR A 1 198 ? -1.906 12.546 10.334 1.00 92.62 198 TYR A O 1
ATOM 1677 N N . PHE A 1 199 ? -1.875 12.379 12.575 1.00 93.88 199 PHE A N 1
ATOM 1678 C CA . PHE A 1 199 ? -3.170 11.708 12.673 1.00 93.88 199 PHE A CA 1
ATOM 1679 C C . PHE A 1 199 ? -4.315 12.607 12.201 1.00 93.88 199 PHE A C 1
ATOM 1681 O O . PHE A 1 199 ? -5.119 12.162 11.378 1.00 93.88 199 PHE A O 1
ATOM 1688 N N . LYS A 1 200 ? -4.316 13.888 12.604 1.00 94.75 200 LYS A N 1
ATOM 1689 C CA . LYS A 1 200 ? -5.274 14.890 12.099 1.00 94.75 200 LYS A CA 1
ATOM 1690 C C . LYS A 1 200 ? -5.234 14.967 10.578 1.00 94.75 200 LYS A C 1
ATOM 1692 O O . LYS A 1 200 ? -6.243 14.786 9.904 1.00 94.75 200 LYS A O 1
ATOM 1697 N N . ARG A 1 201 ? -4.032 15.119 10.021 1.00 93.88 201 ARG A N 1
ATOM 1698 C CA . ARG A 1 201 ? -3.811 15.170 8.573 1.00 93.88 201 ARG A CA 1
ATOM 1699 C C . ARG A 1 201 ? -4.300 13.906 7.863 1.00 93.88 201 ARG A C 1
ATOM 1701 O O . ARG A 1 201 ? -4.852 14.007 6.773 1.00 93.88 201 ARG A O 1
ATOM 1708 N N . MET A 1 202 ? -4.119 12.716 8.441 1.00 93.81 202 MET A N 1
ATOM 1709 C CA . MET A 1 202 ? -4.648 11.480 7.849 1.00 93.81 202 MET A CA 1
ATOM 1710 C C . MET A 1 202 ? -6.182 11.471 7.820 1.00 93.81 202 MET A C 1
ATOM 1712 O O . MET A 1 202 ? -6.750 11.113 6.788 1.00 93.81 202 MET A O 1
ATOM 1716 N N . GLN A 1 203 ? -6.849 11.910 8.892 1.00 93.88 203 GLN A N 1
ATOM 1717 C CA . GLN A 1 203 ? -8.310 12.047 8.913 1.00 93.88 203 GLN A CA 1
ATOM 1718 C C . GLN A 1 203 ? -8.804 13.101 7.908 1.00 93.88 203 GLN A C 1
ATOM 1720 O O . GLN A 1 203 ? -9.789 12.861 7.218 1.00 93.88 203 GLN A O 1
ATOM 1725 N N . GLU A 1 204 ? -8.098 14.222 7.727 1.00 93.38 204 GLU A N 1
ATOM 1726 C CA . GLU A 1 204 ? -8.446 15.231 6.709 1.00 93.38 204 GLU A CA 1
ATOM 1727 C C . GLU A 1 204 ? -8.317 14.700 5.276 1.00 93.38 204 GLU A C 1
ATOM 1729 O O . GLU A 1 204 ? -9.170 14.967 4.425 1.00 93.38 204 GLU A O 1
ATOM 1734 N N . ILE A 1 205 ? -7.234 13.964 4.995 1.00 92.94 205 ILE A N 1
ATOM 1735 C CA . ILE A 1 205 ? -6.942 13.430 3.658 1.00 92.94 205 ILE A CA 1
ATOM 1736 C C . ILE A 1 205 ? -7.939 12.335 3.289 1.00 92.94 205 ILE A C 1
ATOM 1738 O O . ILE A 1 205 ? -8.480 12.345 2.182 1.00 92.94 205 ILE A O 1
ATOM 1742 N N . TYR A 1 206 ? -8.138 11.375 4.191 1.00 94.00 206 TYR A N 1
ATOM 1743 C CA . TYR A 1 206 ? -8.855 10.138 3.893 1.00 94.00 206 TYR A CA 1
ATOM 1744 C C . TYR A 1 206 ? -10.308 10.140 4.362 1.00 94.00 206 TYR A C 1
ATOM 1746 O O . TYR A 1 206 ? -11.075 9.317 3.870 1.00 94.00 206 TYR A O 1
ATOM 1754 N N . LYS A 1 207 ? -10.711 11.076 5.228 1.00 91.38 207 LYS A N 1
ATOM 1755 C CA . LYS A 1 207 ? -12.093 11.257 5.695 1.00 91.38 207 LYS A CA 1
ATOM 1756 C C . LYS A 1 207 ? -12.696 9.944 6.202 1.00 91.38 207 LYS A C 1
ATOM 1758 O O . LYS A 1 207 ? -12.128 9.313 7.082 1.00 91.38 207 LYS A O 1
ATOM 1763 N N . ASP A 1 208 ? -13.795 9.497 5.605 1.00 92.06 208 ASP A N 1
ATOM 1764 C CA . ASP A 1 208 ? -14.499 8.245 5.890 1.00 92.06 208 ASP A CA 1
ATOM 1765 C C . ASP A 1 208 ? -13.644 6.981 5.673 1.00 92.06 208 ASP A C 1
ATOM 1767 O O . ASP A 1 208 ? -13.998 5.905 6.147 1.00 92.06 208 ASP A O 1
ATOM 1771 N N . LYS A 1 209 ? -12.487 7.103 5.010 1.00 92.69 209 LYS A N 1
ATOM 1772 C CA . LYS A 1 209 ? -11.530 6.011 4.770 1.00 92.69 209 LYS A CA 1
ATOM 1773 C C . LYS A 1 209 ? -10.425 5.914 5.825 1.00 92.69 209 LYS A C 1
ATOM 1775 O O . LYS A 1 209 ? -9.577 5.029 5.720 1.00 92.69 209 LYS A O 1
ATOM 1780 N N . ALA A 1 210 ? -10.399 6.803 6.819 1.00 93.19 210 ALA A N 1
ATOM 1781 C CA . ALA A 1 210 ? -9.499 6.718 7.965 1.00 93.19 210 ALA A CA 1
ATOM 1782 C C . ALA A 1 210 ? -10.263 6.973 9.265 1.00 93.19 210 ALA A C 1
ATOM 1784 O O . ALA A 1 210 ? -10.951 7.976 9.415 1.00 93.19 210 ALA A O 1
ATOM 1785 N N . MET A 1 211 ? -10.106 6.074 10.234 1.00 93.69 211 MET A N 1
ATOM 1786 C CA . MET A 1 211 ? -10.806 6.152 11.513 1.00 93.69 211 MET A CA 1
ATOM 1787 C C . MET A 1 211 ? -9.809 6.038 12.659 1.00 93.69 211 MET A C 1
ATOM 1789 O O . MET A 1 211 ? -8.967 5.139 12.662 1.00 93.69 211 MET A O 1
ATOM 1793 N N . LEU A 1 212 ? -9.943 6.916 13.650 1.00 95.06 212 LEU A N 1
ATOM 1794 C CA . LEU A 1 212 ? -9.365 6.712 14.971 1.00 95.06 212 LEU A CA 1
ATOM 1795 C C . LEU A 1 212 ? -10.456 6.150 15.869 1.00 95.06 212 LEU A C 1
ATOM 1797 O O . LEU A 1 212 ? -11.566 6.675 15.906 1.00 95.06 212 LEU A O 1
ATOM 1801 N N . LYS A 1 213 ? -10.140 5.063 16.568 1.00 94.88 213 LYS A N 1
ATOM 1802 C CA . LYS A 1 213 ? -11.072 4.387 17.465 1.00 94.88 213 LYS A CA 1
ATOM 1803 C C . LYS A 1 213 ? -10.427 4.220 18.826 1.00 94.88 213 LYS A C 1
ATOM 1805 O O . LYS A 1 213 ? -9.225 3.974 18.923 1.00 94.88 213 LYS A O 1
ATOM 1810 N N . ILE A 1 214 ? -11.238 4.316 19.865 1.00 94.62 214 ILE A N 1
ATOM 1811 C CA . ILE A 1 214 ? -10.825 4.042 21.240 1.00 94.62 214 ILE A CA 1
ATOM 1812 C C . ILE A 1 214 ? -11.793 3.060 21.884 1.00 94.62 214 ILE A C 1
ATOM 1814 O O . ILE A 1 214 ? -12.985 3.053 21.583 1.00 94.62 214 ILE A O 1
ATOM 1818 N N . ALA A 1 215 ? -11.264 2.232 22.778 1.00 94.44 215 ALA A N 1
ATOM 1819 C CA . ALA A 1 215 ? -12.061 1.350 23.614 1.00 94.44 215 ALA A CA 1
ATOM 1820 C C . ALA A 1 215 ? -12.267 2.000 24.988 1.00 94.44 215 ALA A C 1
ATOM 1822 O O . ALA A 1 215 ? -11.304 2.455 25.607 1.00 94.44 215 ALA A O 1
ATOM 1823 N N . CYS A 1 216 ? -13.505 2.034 25.471 1.00 91.50 216 CYS A N 1
ATOM 1824 C CA . CYS A 1 216 ? -13.863 2.574 26.780 1.00 91.50 216 CYS A CA 1
ATOM 1825 C C . CYS A 1 216 ? -14.882 1.671 27.488 1.00 91.50 216 CYS A C 1
ATOM 1827 O O . CYS A 1 216 ? -15.602 0.901 26.855 1.00 91.50 216 CYS A O 1
ATOM 1829 N N . ILE A 1 217 ? -14.934 1.761 28.815 1.00 89.75 217 ILE 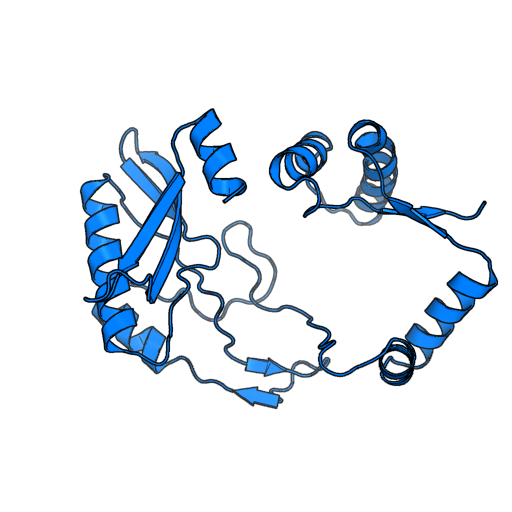A N 1
ATOM 1830 C CA . ILE A 1 217 ? -16.023 1.215 29.631 1.00 89.75 217 ILE A CA 1
ATOM 1831 C C . ILE A 1 217 ? -16.822 2.430 30.098 1.00 89.75 217 ILE A C 1
ATOM 1833 O O . ILE A 1 217 ? -16.218 3.395 30.570 1.00 89.75 217 ILE A O 1
ATOM 1837 N N . LYS A 1 218 ? -18.139 2.410 29.884 1.00 70.31 218 LYS A N 1
ATOM 1838 C CA . LYS A 1 218 ? -19.057 3.440 30.385 1.00 70.31 218 LYS A CA 1
ATOM 1839 C C . LYS A 1 218 ? -19.612 3.032 31.737 1.00 70.31 218 LYS A C 1
ATOM 1841 O O . LYS A 1 218 ? -19.858 1.817 31.903 1.00 70.31 218 LYS A O 1
#

Organism: Staphylococcus aureus (NCBI:txid1280)

Foldseek 3Di:
DLVCVVCCVPPNFKDKDFDADPVRHTQKIFIKGWDDDPNQAIEIEGVQDIDHPPVPLVRLLVVLLVVVVVCVVRRYPYYHYRHNDDQFDADPVRHGPDGPPCVVVQVSSVVNPDHDPDDDADDDPVDDHPDDDDDDCPPDDPVRSLVPDDPVVSVVVVVCVVLAKDKDWDDLVCLVVLQVVVVVVCVVPVDDDDHSVVLSVVCVSQPVNDTDMDIDHD

Radius of gyration: 21.62 Å; chains: 1; bounding box: 40×44×59 Å

Sequence (218 aa):
MELYNYRNKINHEAHIVGVKNDKNEVIAACLLTEARIFKFYKYFYSHRGPLLDYFDAKLVCYFFKELSKFIYKNRGVFILVDPYLIENLRDANGRIIKNYNNSVIVKMLGKIGYLHQGYTTGYSNKSQIRWISVLDLKDKDENQLLKEMEYQTRRNIKKTIEIGVKVEDLSIEETNRFYKLFQMAEEKHGFHFMNEDYFKRMQEIYKDKAMLKIACIK